Protein AF-0000000078027489 (afdb_homodimer)

Organism: NCBI:txid82991

Structure (mmCIF, N/CA/C/O backbone):
data_AF-0000000078027489-model_v1
#
loop_
_entity.id
_entity.type
_entity.pdbx_description
1 polymer 'Helix-turn-helix domain-containing protein'
#
loop_
_atom_site.group_PDB
_atom_site.id
_atom_site.type_symbol
_atom_site.label_atom_id
_atom_site.label_alt_id
_atom_site.label_comp_id
_atom_site.label_asym_id
_atom_site.label_entity_id
_atom_site.label_seq_id
_atom_site.pdbx_PDB_ins_code
_atom_site.Cartn_x
_atom_site.Cartn_y
_atom_site.Cartn_z
_atom_site.occupancy
_atom_site.B_iso_or_equiv
_atom_site.auth_seq_id
_atom_site.auth_comp_id
_atom_site.auth_asym_id
_atom_site.auth_atom_id
_atom_site.pdbx_PDB_model_num
ATOM 1 N N . MET A 1 1 ? -33.25 3.088 -5.633 1 29.94 1 MET A N 1
ATOM 2 C CA . MET A 1 1 ? -32.062 2.875 -4.816 1 29.94 1 MET A CA 1
ATOM 3 C C . MET A 1 1 ? -30.984 2.129 -5.605 1 29.94 1 MET A C 1
ATOM 5 O O . MET A 1 1 ? -30.844 0.912 -5.477 1 29.94 1 MET A O 1
ATOM 9 N N . SER A 1 2 ? -30.531 2.453 -6.797 1 42.06 2 SER A N 1
ATOM 10 C CA . SER A 1 2 ? -30.016 1.602 -7.859 1 42.06 2 SER A CA 1
ATOM 11 C C . SER A 1 2 ? -28.734 0.891 -7.422 1 42.06 2 SER A C 1
ATOM 13 O O . SER A 1 2 ? -27.859 1.505 -6.816 1 42.06 2 SER A O 1
ATOM 15 N N . THR A 1 3 ? -28.75 -0.407 -7.332 1 44.56 3 THR A N 1
ATOM 16 C CA . THR A 1 3 ? -27.734 -1.334 -6.844 1 44.56 3 THR A CA 1
ATOM 17 C C . THR A 1 3 ? -26.422 -1.141 -7.594 1 44.56 3 THR A C 1
ATOM 19 O O . THR A 1 3 ? -26.406 -0.649 -8.727 1 44.56 3 THR A O 1
ATOM 22 N N . TYR A 1 4 ? -25.172 -1.272 -6.969 1 41.41 4 TYR A N 1
ATOM 23 C CA . TYR A 1 4 ? -23.797 -1.103 -7.441 1 41.41 4 TYR A CA 1
ATOM 24 C C . TYR A 1 4 ? -23.609 -1.752 -8.805 1 41.41 4 TYR A C 1
ATOM 26 O O . TYR A 1 4 ? -22.984 -1.167 -9.695 1 41.41 4 TYR A O 1
ATOM 34 N N . LYS A 1 5 ? -24.172 -2.736 -8.898 1 47.84 5 LYS A N 1
ATOM 35 C CA . LYS A 1 5 ? -24.094 -3.57 -10.094 1 47.84 5 LYS A CA 1
ATOM 36 C C . LYS A 1 5 ? -24.734 -2.879 -11.289 1 47.84 5 LYS A C 1
ATOM 38 O O . LYS A 1 5 ? -24.188 -2.904 -12.391 1 47.84 5 LYS A O 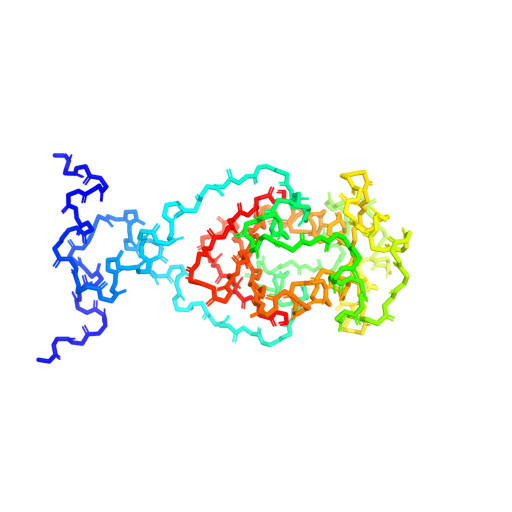1
ATOM 43 N N . GLU A 1 6 ? -25.844 -2.412 -11.156 1 50.47 6 GLU A N 1
ATOM 44 C CA . GLU A 1 6 ? -26.641 -1.854 -12.234 1 50.47 6 GLU A CA 1
ATOM 45 C C . GLU A 1 6 ? -26 -0.593 -12.805 1 50.47 6 GLU A C 1
ATOM 47 O O . GLU A 1 6 ? -26.047 -0.364 -14.016 1 50.47 6 GLU A O 1
ATOM 52 N N . LEU A 1 7 ? -25.266 0.293 -12.047 1 54.94 7 LEU A N 1
ATOM 53 C CA . LEU A 1 7 ? -24.594 1.503 -12.508 1 54.94 7 LEU A CA 1
ATOM 54 C C . LEU A 1 7 ? -23.328 1.16 -13.289 1 54.94 7 LEU A C 1
ATOM 56 O O . LEU A 1 7 ? -23.016 1.799 -14.297 1 54.94 7 LEU A O 1
ATOM 60 N N . LEU A 1 8 ? -22.672 0.057 -12.938 1 55.44 8 LEU A N 1
ATOM 61 C CA . LEU A 1 8 ? -21.484 -0.414 -13.641 1 55.44 8 LEU A CA 1
ATOM 62 C C . LEU A 1 8 ? -21.812 -0.8 -15.078 1 55.44 8 LEU A C 1
ATOM 64 O O . LEU A 1 8 ? -20.984 -0.634 -15.977 1 55.44 8 LEU A O 1
ATOM 68 N N . ALA A 1 9 ? -22.969 -1.317 -15.211 1 55.66 9 ALA A N 1
ATOM 69 C CA . ALA A 1 9 ? -23.391 -1.895 -16.484 1 55.66 9 ALA A CA 1
ATOM 70 C C . ALA A 1 9 ? -23.578 -0.811 -17.547 1 55.66 9 ALA A C 1
ATOM 72 O O . ALA A 1 9 ? -23.516 -1.083 -18.734 1 55.66 9 ALA A O 1
ATOM 73 N N . GLN A 1 10 ? -23.688 0.272 -17.312 1 55.44 10 GLN A N 1
ATOM 74 C CA . GLN A 1 10 ? -23.969 1.368 -18.219 1 55.44 10 GLN A CA 1
ATOM 75 C C . GLN A 1 10 ? -22.688 2.072 -18.656 1 55.44 10 GLN A C 1
ATOM 77 O O . GLN A 1 10 ? -22.703 2.885 -19.594 1 55.44 10 GLN A O 1
ATOM 82 N N . GLU A 1 11 ? -21.594 1.87 -17.891 1 51.22 11 GLU A N 1
ATOM 83 C CA . GLU A 1 11 ? -20.297 2.453 -18.188 1 51.22 11 GLU A CA 1
ATOM 84 C C . GLU A 1 11 ? -19.641 1.764 -19.391 1 51.22 11 GLU A C 1
ATOM 86 O O . GLU A 1 11 ? -20.047 0.662 -19.766 1 51.22 11 GLU A O 1
ATOM 91 N N . SER A 1 12 ? -18.5 2.441 -20.047 1 51.06 12 SER A N 1
ATOM 92 C CA . SER A 1 12 ? -17.875 1.83 -21.203 1 51.06 12 SER A CA 1
ATOM 93 C C . SER A 1 12 ? -17.297 0.457 -20.875 1 51.06 12 SER A C 1
ATOM 95 O O . SER A 1 12 ? -17.016 0.169 -19.703 1 51.06 12 SER A O 1
ATOM 97 N N . PRO A 1 13 ? -17.203 -0.436 -21.812 1 52.94 13 PRO A N 1
ATOM 98 C CA . PRO A 1 13 ? -16.594 -1.736 -21.5 1 52.94 13 PRO A CA 1
ATOM 99 C C . PRO A 1 13 ? -15.273 -1.613 -20.75 1 52.94 13 PRO A C 1
ATOM 101 O O . PRO A 1 13 ? -14.953 -2.451 -19.906 1 52.94 13 PRO A O 1
ATOM 104 N N . GLU A 1 14 ? -14.547 -0.597 -21.188 1 50.75 14 GLU A N 1
ATOM 105 C CA . GLU A 1 14 ? -13.258 -0.432 -20.531 1 50.75 14 GLU A CA 1
ATOM 106 C C . GLU A 1 14 ? -13.43 -0.004 -19.078 1 50.75 14 GLU A C 1
ATOM 108 O O . GLU A 1 14 ? -12.742 -0.511 -18.188 1 50.75 14 GLU A O 1
ATOM 113 N N . ILE A 1 15 ? -14.383 0.838 -18.641 1 49.72 15 ILE A N 1
ATOM 114 C CA . ILE A 1 15 ? -14.75 1.259 -17.297 1 49.72 15 ILE A CA 1
ATOM 115 C C . ILE A 1 15 ? -15.383 0.09 -16.531 1 49.72 15 ILE A C 1
ATOM 117 O O . ILE A 1 15 ? -15.07 -0.143 -15.367 1 49.72 15 ILE A O 1
ATOM 121 N N . GLN A 1 16 ? -16.25 -0.597 -17.266 1 49.94 16 GLN A N 1
ATOM 122 C CA . GLN A 1 16 ? -16.844 -1.793 -16.672 1 49.94 16 GLN A CA 1
ATOM 123 C C . GLN A 1 16 ? -15.773 -2.844 -16.375 1 49.94 16 GLN A C 1
ATOM 125 O O . GLN A 1 16 ? -15.852 -3.547 -15.367 1 49.94 16 GLN A O 1
ATOM 130 N N . TYR A 1 17 ? -14.891 -3.064 -17.375 1 45.72 17 TYR A N 1
ATOM 131 C CA . TYR A 1 17 ? -13.727 -3.893 -17.094 1 45.72 17 TYR A CA 1
ATOM 132 C C . TYR A 1 17 ? -12.984 -3.381 -15.867 1 45.72 17 TYR A C 1
ATOM 134 O O . TYR A 1 17 ? -12.625 -4.16 -14.977 1 45.72 17 TYR A O 1
ATOM 142 N N . GLN A 1 18 ? -12.75 -1.997 -15.625 1 47.34 18 GLN A N 1
ATOM 143 C CA . GLN A 1 18 ? -11.945 -1.469 -14.531 1 47.34 18 GLN A CA 1
ATOM 144 C C . GLN A 1 18 ? -12.711 -1.534 -13.211 1 47.34 18 GLN A C 1
ATOM 146 O O . GLN A 1 18 ? -12.125 -1.824 -12.164 1 47.34 18 GLN A O 1
ATOM 151 N N . VAL A 1 19 ? -13.945 -1.32 -13.055 1 47.78 19 VAL A N 1
ATOM 152 C CA . VAL A 1 19 ? -14.828 -1.432 -11.898 1 47.78 19 VAL A CA 1
ATOM 153 C C . VAL A 1 19 ? -14.875 -2.881 -11.422 1 47.78 19 VAL A C 1
ATOM 155 O O . VAL A 1 19 ? -14.852 -3.146 -10.219 1 47.78 19 VAL A O 1
ATOM 158 N N . ALA A 1 20 ? -15.211 -3.73 -12.422 1 49.12 20 ALA A N 1
ATOM 159 C CA . ALA A 1 20 ? -15.266 -5.168 -12.172 1 49.12 20 ALA A CA 1
ATOM 160 C C . ALA A 1 20 ? -13.93 -5.695 -11.672 1 49.12 20 ALA A C 1
ATOM 162 O O . ALA A 1 20 ? -13.883 -6.586 -10.82 1 49.12 20 ALA A O 1
ATOM 163 N N . GLN A 1 21 ? -12.828 -5.426 -12.336 1 46.41 21 GLN A N 1
ATOM 164 C CA . GLN A 1 21 ? -11.492 -5.633 -11.773 1 46.41 21 GLN A CA 1
ATOM 165 C C . GLN A 1 21 ? -11.352 -4.922 -10.43 1 46.41 21 GLN A C 1
ATOM 167 O O . GLN A 1 21 ? -10.586 -5.363 -9.57 1 46.41 21 GLN A O 1
ATOM 172 N N . LYS A 1 22 ? -12.188 -3.734 -9.969 1 46.41 22 LYS A N 1
ATOM 173 C CA . LYS A 1 22 ? -12.477 -3.111 -8.68 1 46.41 22 LYS A CA 1
ATOM 174 C C . LYS A 1 22 ? -13.336 -4.023 -7.805 1 46.41 22 LYS A C 1
ATOM 176 O O . LYS A 1 22 ? -13.422 -3.824 -6.59 1 46.41 22 LYS A O 1
ATOM 181 N N . ILE A 1 23 ? -14.445 -4.727 -8.133 1 50.78 23 ILE A N 1
ATOM 182 C CA . ILE A 1 23 ? -15.016 -5.43 -6.988 1 50.78 23 ILE A CA 1
ATOM 183 C C . ILE A 1 23 ? -13.914 -6.18 -6.238 1 50.78 23 ILE A C 1
ATOM 185 O O . ILE A 1 23 ? -13.453 -7.23 -6.691 1 50.78 23 ILE A O 1
ATOM 189 N N . GLN A 1 24 ? -12.797 -5.352 -6.117 1 48.47 24 GLN A N 1
ATOM 190 C CA . GLN A 1 24 ? -11.594 -5.578 -5.324 1 48.47 24 GLN A CA 1
ATOM 191 C C . GLN A 1 24 ? -11.93 -6.129 -3.945 1 48.47 24 GLN A C 1
ATOM 193 O O . GLN A 1 24 ? -12.773 -5.566 -3.234 1 48.47 24 GLN A O 1
ATOM 198 N N . GLU A 1 25 ? -11.914 -7.402 -3.961 1 53.47 25 GLU A N 1
ATOM 199 C CA . GLU A 1 25 ? -11.977 -8.047 -2.654 1 53.47 25 GLU A CA 1
ATOM 200 C C . GLU A 1 25 ? -11.016 -7.391 -1.667 1 53.47 25 GLU A C 1
ATOM 202 O O . GLU A 1 25 ? -9.82 -7.262 -1.945 1 53.47 25 GLU A O 1
ATOM 207 N N . ILE A 1 26 ? -11.562 -6.391 -1.006 1 57.31 26 ILE A N 1
ATOM 208 C CA . ILE A 1 26 ? -10.719 -5.887 0.072 1 57.31 26 ILE A CA 1
ATOM 209 C C . ILE A 1 26 ? -10.445 -7.004 1.076 1 57.31 26 ILE A C 1
ATOM 211 O O . ILE A 1 26 ? -11.375 -7.574 1.649 1 57.31 26 ILE A O 1
ATOM 215 N N . ARG A 1 27 ? -9.203 -7.508 0.871 1 63.66 27 ARG A N 1
ATOM 216 C CA . ARG A 1 27 ? -8.766 -8.508 1.836 1 63.66 27 ARG A CA 1
ATOM 217 C C . ARG A 1 27 ? -8.078 -7.852 3.033 1 63.66 27 ARG A C 1
ATOM 219 O O . ARG A 1 27 ? -7.562 -6.738 2.924 1 63.66 27 ARG A O 1
ATOM 226 N N . GLN A 1 28 ? -8.336 -8.398 4.129 1 63.66 28 GLN A N 1
ATOM 227 C CA . GLN A 1 28 ? -7.77 -7.855 5.359 1 63.66 28 GLN A CA 1
ATOM 228 C C . GLN A 1 28 ? -6.289 -8.195 5.48 1 63.66 28 GLN A C 1
ATOM 230 O O . GLN A 1 28 ? -5.539 -7.496 6.168 1 63.66 28 GLN A O 1
ATOM 235 N N . GLU A 1 29 ? -5.953 -9.328 4.746 1 69.44 29 GLU A N 1
ATOM 236 C CA . GLU A 1 29 ? -4.562 -9.75 4.879 1 69.44 29 GLU A CA 1
ATOM 237 C C . GLU A 1 29 ? -3.877 -9.836 3.518 1 69.44 29 GLU A C 1
ATOM 239 O O . GLU A 1 29 ? -4.449 -10.359 2.561 1 69.44 29 GLU A O 1
ATOM 244 N N . LEU A 1 30 ? -2.826 -9.07 3.508 1 72.88 30 LEU A N 1
ATOM 245 C CA . LEU A 1 30 ? -2.002 -9.172 2.309 1 72.88 30 LEU A CA 1
ATOM 246 C C . LEU A 1 30 ? -1.296 -10.523 2.246 1 72.88 30 LEU A C 1
ATOM 248 O O . LEU A 1 30 ? -0.293 -10.734 2.932 1 72.88 30 LEU A O 1
ATOM 252 N N . LEU A 1 31 ? -1.907 -11.477 1.573 1 81.25 31 LEU A N 1
ATOM 253 C CA . LEU A 1 31 ? -1.28 -12.773 1.327 1 81.25 31 LEU A CA 1
ATOM 254 C C . LEU A 1 31 ? -0.624 -12.805 -0.048 1 81.25 31 LEU A C 1
ATOM 256 O O . LEU A 1 31 ? -1.303 -12.992 -1.061 1 81.25 31 LEU A O 1
ATOM 260 N N . LEU A 1 32 ? 0.689 -12.633 -0.073 1 91.62 32 LEU A N 1
ATOM 261 C CA . LEU A 1 32 ? 1.467 -12.57 -1.306 1 91.62 32 LEU A CA 1
ATOM 262 C C . LEU A 1 32 ? 1.336 -13.875 -2.092 1 91.62 32 LEU A C 1
ATOM 264 O O . LEU A 1 32 ? 1.284 -13.859 -3.322 1 91.62 32 LEU A O 1
ATOM 268 N N . SER A 1 33 ? 1.179 -14.953 -1.267 1 92.44 33 SER A N 1
ATOM 269 C CA . SER A 1 33 ? 1.06 -16.25 -1.914 1 92.44 33 SER A CA 1
ATOM 270 C C . SER A 1 33 ? -0.171 -16.312 -2.812 1 92.44 33 SER A C 1
ATOM 272 O O . SER A 1 33 ? -0.139 -16.938 -3.875 1 92.44 33 SER A O 1
ATOM 274 N N . LYS A 1 34 ? -1.244 -15.648 -2.387 1 90.06 34 LYS A N 1
ATOM 275 C CA . LYS A 1 34 ? -2.475 -15.656 -3.172 1 90.06 34 LYS A CA 1
ATOM 276 C C . LYS A 1 34 ? -2.287 -14.938 -4.504 1 90.06 34 LYS A C 1
ATOM 278 O O . LYS A 1 34 ? -2.879 -15.32 -5.512 1 90.06 34 LYS A O 1
ATOM 283 N N . LEU A 1 35 ? -1.502 -13.922 -4.527 1 91.25 35 LEU A N 1
ATOM 284 C CA . LEU A 1 35 ? -1.192 -13.203 -5.758 1 91.25 35 LEU A CA 1
ATOM 285 C C . LEU A 1 35 ? -0.441 -14.102 -6.738 1 91.25 35 LEU A C 1
ATOM 287 O O . LEU A 1 35 ? -0.767 -14.141 -7.926 1 91.25 35 LEU A O 1
ATOM 291 N N . ARG A 1 36 ? 0.542 -14.711 -6.148 1 94.56 36 ARG A N 1
ATOM 292 C CA . ARG A 1 36 ? 1.33 -15.633 -6.961 1 94.56 36 ARG A CA 1
ATOM 293 C C . ARG A 1 36 ? 0.457 -16.734 -7.531 1 94.56 36 ARG A C 1
ATOM 295 O O . ARG A 1 36 ? 0.566 -17.078 -8.711 1 94.56 36 ARG A O 1
ATOM 302 N N . GLU A 1 37 ? -0.413 -17.328 -6.676 1 93.31 37 GLU A N 1
ATOM 303 C CA . GLU A 1 37 ? -1.285 -18.438 -7.066 1 93.31 37 GLU A CA 1
ATOM 304 C C . GLU A 1 37 ? -2.285 -18 -8.133 1 93.31 37 GLU A C 1
ATOM 306 O O . GLU A 1 37 ? -2.668 -18.797 -8.992 1 93.31 37 GLU A O 1
ATOM 311 N N . GLU A 1 38 ? -2.701 -16.734 -8.055 1 89.94 38 GLU A N 1
ATOM 312 C CA . GLU A 1 38 ? -3.609 -16.188 -9.062 1 89.94 38 GLU A CA 1
ATOM 313 C C . GLU A 1 38 ? -2.992 -16.25 -10.453 1 89.94 38 GLU A C 1
ATOM 315 O O . GLU A 1 38 ? -3.709 -16.344 -11.453 1 89.94 38 GLU A O 1
ATOM 320 N N . LEU A 1 39 ? -1.707 -16.203 -10.539 1 93.75 39 LEU A N 1
ATOM 321 C CA . LEU A 1 39 ? -1 -16.234 -11.82 1 93.75 39 LEU A CA 1
ATOM 322 C C . LEU A 1 39 ? -0.469 -17.641 -12.109 1 93.75 39 LEU A C 1
ATOM 324 O O . LEU A 1 39 ? 0.293 -17.828 -13.062 1 93.75 39 LEU A O 1
ATOM 328 N N . ASN A 1 40 ? -0.757 -18.609 -11.227 1 95.44 40 ASN A N 1
ATOM 329 C CA . ASN A 1 40 ? -0.361 -20 -11.352 1 95.44 40 ASN A CA 1
ATOM 330 C C . ASN A 1 40 ? 1.157 -20.156 -11.344 1 95.44 40 ASN A C 1
ATOM 332 O O . ASN A 1 40 ? 1.706 -20.938 -12.125 1 95.44 40 ASN A O 1
ATOM 336 N N . LEU A 1 41 ? 1.799 -19.391 -10.586 1 95.88 41 LEU A N 1
ATOM 337 C CA . LEU A 1 41 ? 3.248 -19.484 -10.438 1 95.88 41 LEU A CA 1
ATOM 338 C C . LEU A 1 41 ? 3.617 -20.25 -9.172 1 95.88 41 LEU A C 1
ATOM 340 O O . LEU A 1 41 ? 2.971 -20.078 -8.133 1 95.88 41 LEU A O 1
ATOM 344 N N . SER A 1 42 ? 4.617 -21.078 -9.305 1 97.12 42 SER A N 1
ATOM 345 C CA . SER A 1 42 ? 5.18 -21.703 -8.109 1 97.12 42 SER A CA 1
ATOM 346 C C . SER A 1 42 ? 6.137 -20.75 -7.395 1 97.12 42 SER A C 1
ATOM 348 O O . SER A 1 42 ? 6.551 -19.734 -7.961 1 97.12 42 SER A O 1
ATOM 350 N N . GLN A 1 43 ? 6.41 -21.078 -6.078 1 97.12 43 GLN A N 1
ATOM 351 C CA . GLN A 1 43 ? 7.391 -20.281 -5.355 1 97.12 43 GLN A CA 1
ATOM 352 C C . GLN A 1 43 ? 8.742 -20.297 -6.059 1 97.12 43 GLN A C 1
ATOM 354 O O . GLN A 1 43 ? 9.422 -19.266 -6.141 1 97.12 43 GLN A O 1
ATOM 359 N N . THR A 1 44 ? 9.094 -21.469 -6.641 1 97.75 44 THR A N 1
ATOM 360 C CA . THR A 1 44 ? 10.367 -21.641 -7.32 1 97.75 44 THR A CA 1
ATOM 361 C C . THR A 1 44 ? 10.438 -20.766 -8.57 1 97.75 44 THR A C 1
ATOM 363 O O . THR A 1 44 ? 11.438 -20.078 -8.805 1 97.75 44 THR A O 1
ATOM 366 N N . GLU A 1 45 ? 9.43 -20.766 -9.312 1 97.5 45 GLU A N 1
ATOM 367 C CA . GLU A 1 45 ? 9.383 -19.969 -10.547 1 97.5 45 GLU A CA 1
ATOM 368 C C . GLU A 1 45 ? 9.469 -18.484 -10.242 1 97.5 45 GLU A C 1
ATOM 370 O O . GLU A 1 45 ? 10.227 -17.75 -10.898 1 97.5 45 GLU A O 1
ATOM 375 N N . LEU A 1 46 ? 8.727 -18.031 -9.305 1 97.44 46 LEU A N 1
ATOM 376 C CA . LEU A 1 46 ? 8.758 -16.609 -8.961 1 97.44 46 LEU A CA 1
ATOM 377 C C . LEU A 1 46 ? 10.102 -16.219 -8.367 1 97.44 46 LEU A C 1
ATOM 379 O O . LEU A 1 46 ? 10.641 -15.156 -8.68 1 97.44 46 LEU A O 1
ATOM 383 N N . ALA A 1 47 ? 10.656 -17.078 -7.496 1 97.75 47 ALA A N 1
ATOM 384 C CA . ALA A 1 47 ? 11.961 -16.828 -6.902 1 97.75 47 ALA A CA 1
ATOM 385 C C . ALA A 1 47 ? 13.023 -16.609 -7.977 1 97.75 47 ALA A C 1
ATOM 387 O O . ALA A 1 47 ? 13.844 -15.703 -7.879 1 97.75 47 ALA A O 1
ATOM 388 N N . ARG A 1 48 ? 12.953 -17.406 -8.945 1 97.19 48 ARG A N 1
ATOM 389 C CA . ARG A 1 48 ? 13.883 -17.281 -10.062 1 97.19 48 ARG A CA 1
ATOM 390 C C . ARG A 1 48 ? 13.695 -15.953 -10.789 1 97.19 48 ARG A C 1
ATOM 392 O O . ARG A 1 48 ? 14.672 -15.281 -11.125 1 97.19 48 ARG A O 1
ATOM 399 N N . THR A 1 49 ? 12.477 -15.586 -10.969 1 95.5 49 THR A N 1
ATOM 400 C CA . THR A 1 49 ? 12.141 -14.359 -11.695 1 95.5 49 THR A CA 1
ATOM 401 C C . THR A 1 49 ? 12.688 -13.133 -10.961 1 95.5 49 THR A C 1
ATOM 403 O O . THR A 1 49 ? 13.195 -12.203 -11.594 1 95.5 49 THR A O 1
ATOM 406 N N . ILE A 1 50 ? 12.602 -13.164 -9.648 1 95 50 ILE A N 1
ATOM 407 C CA . ILE A 1 50 ? 12.969 -11.977 -8.891 1 95 50 ILE A CA 1
ATOM 408 C C . ILE A 1 50 ? 14.414 -12.094 -8.406 1 95 50 ILE A C 1
ATOM 410 O O . ILE A 1 50 ? 14.961 -11.148 -7.836 1 95 50 ILE A O 1
ATOM 414 N N . GLY A 1 51 ? 15.039 -13.18 -8.617 1 96.56 51 GLY A N 1
ATOM 415 C CA . GLY A 1 51 ? 16.453 -13.344 -8.359 1 96.56 51 GLY A CA 1
ATOM 416 C C . GLY A 1 51 ? 16.766 -13.664 -6.906 1 96.56 51 GLY A C 1
ATOM 417 O O . GLY A 1 51 ? 17.734 -13.156 -6.344 1 96.56 51 GLY A O 1
ATOM 418 N N . VAL A 1 52 ? 15.922 -14.414 -6.281 1 96.81 52 VAL A N 1
ATOM 419 C CA . VAL A 1 52 ? 16.156 -14.852 -4.906 1 96.81 52 VAL A CA 1
ATOM 420 C C . VAL A 1 52 ? 15.992 -16.375 -4.812 1 96.81 52 VAL A C 1
ATOM 422 O O . VAL A 1 52 ? 15.602 -17.016 -5.781 1 96.81 52 VAL A O 1
ATOM 425 N N . SER A 1 53 ? 16.375 -16.953 -3.621 1 97.62 53 SER A N 1
ATOM 426 C CA . SER A 1 53 ? 16.156 -18.375 -3.402 1 97.62 53 SER A CA 1
ATOM 427 C C . SER A 1 53 ? 14.711 -18.672 -3.045 1 97.62 53 SER A C 1
ATOM 429 O O . SER A 1 53 ? 13.977 -17.797 -2.596 1 97.62 53 SER A O 1
ATOM 431 N N . GLN A 1 54 ? 14.312 -19.922 -3.316 1 97.56 54 GLN A N 1
ATOM 432 C CA . GLN A 1 54 ? 12.961 -20.359 -2.973 1 97.56 54 GLN A CA 1
ATOM 433 C C . GLN A 1 54 ? 12.68 -20.156 -1.486 1 97.56 54 GLN A C 1
ATOM 435 O O . GLN A 1 54 ? 11.617 -19.656 -1.109 1 97.56 54 GLN A O 1
ATOM 440 N N . PRO A 1 55 ? 13.641 -20.438 -0.586 1 97.69 55 PRO A N 1
ATOM 441 C CA . PRO A 1 55 ? 13.375 -20.203 0.834 1 97.69 55 PRO A CA 1
ATOM 442 C C . PRO A 1 55 ? 13.18 -18.719 1.159 1 97.69 55 PRO A C 1
ATOM 444 O O . PRO A 1 55 ? 12.344 -18.375 2 1 97.69 55 PRO A O 1
ATOM 447 N N . THR A 1 56 ? 13.922 -17.875 0.466 1 96.38 56 THR A N 1
ATOM 448 C CA . THR A 1 56 ? 13.773 -16.438 0.646 1 96.38 56 THR A CA 1
ATOM 449 C C . THR A 1 56 ? 12.383 -15.984 0.209 1 96.38 56 THR A C 1
ATOM 451 O O . THR A 1 56 ? 11.742 -15.195 0.903 1 96.38 56 THR A O 1
ATOM 454 N N . LEU A 1 57 ? 11.961 -16.484 -0.915 1 97.19 57 LEU A N 1
ATOM 455 C CA . LEU A 1 57 ? 10.625 -16.156 -1.406 1 97.19 57 LEU A CA 1
ATOM 456 C C . LEU A 1 57 ? 9.555 -16.641 -0.44 1 97.19 57 LEU A C 1
ATOM 458 O O . LEU A 1 57 ? 8.586 -15.938 -0.166 1 97.19 57 LEU A O 1
ATOM 462 N N . ALA A 1 58 ? 9.727 -17.875 0.024 1 96.19 58 ALA A N 1
ATOM 463 C CA . ALA A 1 58 ? 8.789 -18.453 0.976 1 96.19 58 ALA A CA 1
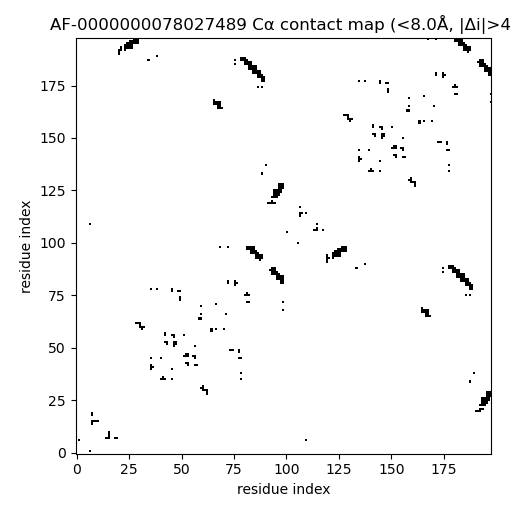ATOM 464 C C . ALA A 1 58 ? 8.656 -17.578 2.223 1 96.19 58 ALA A C 1
ATOM 466 O O . ALA A 1 58 ? 7.559 -17.391 2.74 1 96.19 58 ALA A O 1
ATOM 467 N N . LYS A 1 59 ? 9.758 -17.031 2.678 1 95.19 59 LYS A N 1
ATOM 468 C CA . LYS A 1 59 ? 9.758 -16.141 3.834 1 95.19 59 LYS A CA 1
ATOM 469 C C . LYS A 1 59 ? 8.992 -14.852 3.541 1 95.19 59 LYS A C 1
ATOM 471 O O . LYS A 1 59 ? 8.266 -14.352 4.398 1 95.19 59 LYS A O 1
ATOM 476 N N . MET A 1 60 ? 9.133 -14.375 2.346 1 94.06 60 MET A N 1
ATOM 477 C CA . MET A 1 60 ? 8.422 -13.172 1.919 1 94.06 60 MET A CA 1
ATOM 478 C C . MET A 1 60 ? 6.914 -13.391 1.961 1 94.06 60 MET A C 1
ATOM 480 O O . MET A 1 60 ? 6.156 -12.477 2.293 1 94.06 60 MET A O 1
ATOM 484 N N . GLU A 1 61 ? 6.492 -14.57 1.71 1 94.12 61 GLU A N 1
ATOM 485 C CA . GLU A 1 61 ? 5.07 -14.875 1.59 1 94.12 61 GLU A CA 1
ATOM 486 C C . GLU A 1 61 ? 4.469 -15.25 2.943 1 94.12 61 GLU A C 1
ATOM 488 O O . GLU A 1 61 ? 3.258 -15.438 3.059 1 94.12 61 GLU A O 1
ATOM 493 N N . ASN A 1 62 ? 5.387 -15.383 3.895 1 92 62 ASN A N 1
ATOM 494 C CA . ASN A 1 62 ? 4.895 -15.68 5.238 1 92 62 ASN A CA 1
ATOM 495 C C . ASN A 1 62 ? 3.928 -14.602 5.727 1 92 62 ASN A C 1
ATOM 497 O O . ASN A 1 62 ? 4.258 -13.414 5.723 1 92 62 ASN A O 1
ATOM 501 N N . PRO A 1 63 ? 2.729 -15 6.152 1 84.94 63 PRO A N 1
ATOM 502 C CA . PRO A 1 63 ? 1.732 -14.031 6.617 1 84.94 63 PRO A CA 1
ATOM 503 C C . PRO A 1 63 ? 2.207 -13.242 7.832 1 84.94 63 PRO A C 1
ATOM 505 O O . PRO A 1 63 ? 1.709 -12.141 8.086 1 84.94 63 PRO A O 1
ATOM 508 N N . GLU A 1 64 ? 3.084 -13.812 8.531 1 86.06 64 GLU A N 1
ATOM 509 C CA . GLU A 1 64 ? 3.596 -13.141 9.727 1 86.06 64 GLU A CA 1
ATOM 510 C C . GLU A 1 64 ? 4.691 -12.141 9.367 1 86.06 64 GLU A C 1
ATOM 512 O O . GLU A 1 64 ? 5.141 -11.375 10.227 1 86.06 64 GLU A O 1
ATOM 517 N N . ASN A 1 65 ? 5.023 -12.172 8.047 1 87.88 65 ASN A N 1
ATOM 518 C CA . ASN A 1 65 ? 6.078 -11.258 7.609 1 87.88 65 ASN A CA 1
ATOM 519 C C . ASN A 1 65 ? 5.562 -9.828 7.484 1 87.88 65 ASN A C 1
ATOM 521 O O . ASN A 1 65 ? 4.406 -9.609 7.113 1 87.88 65 ASN A O 1
ATOM 525 N N . ASP A 1 66 ? 6.27 -8.883 7.941 1 91.5 66 ASP A N 1
ATOM 526 C CA . ASP A 1 66 ? 6.039 -7.449 7.773 1 91.5 66 ASP A CA 1
ATOM 527 C C . ASP A 1 66 ? 7.008 -6.855 6.754 1 91.5 66 ASP A C 1
ATOM 529 O O . ASP A 1 66 ? 8.023 -6.258 7.125 1 91.5 66 ASP A O 1
ATOM 533 N N . PRO A 1 67 ? 6.559 -7.078 5.5 1 93.31 67 PRO A N 1
ATOM 534 C CA . PRO A 1 67 ? 7.523 -6.676 4.473 1 93.31 67 PRO A CA 1
ATOM 535 C C . PRO A 1 67 ? 7.66 -5.16 4.348 1 93.31 67 PRO A C 1
ATOM 537 O O . PRO A 1 67 ? 6.734 -4.422 4.695 1 93.31 67 PRO A O 1
ATOM 540 N N . ARG A 1 68 ? 8.867 -4.773 3.836 1 94.25 68 ARG A N 1
ATOM 541 C CA . ARG A 1 68 ? 9.086 -3.383 3.447 1 94.25 68 ARG A CA 1
ATOM 542 C C . ARG A 1 68 ? 8.367 -3.062 2.141 1 94.25 68 ARG A C 1
ATOM 544 O O . ARG A 1 68 ? 8 -3.969 1.387 1 94.25 68 ARG A O 1
ATOM 551 N N . LEU A 1 69 ? 8.148 -1.82 1.971 1 93.31 69 LEU A N 1
ATOM 552 C CA . LEU A 1 69 ? 7.535 -1.389 0.719 1 93.31 69 LEU A CA 1
ATOM 553 C C . LEU A 1 69 ? 8.383 -1.817 -0.476 1 93.31 69 LEU A C 1
ATOM 555 O O . LEU A 1 69 ? 7.844 -2.205 -1.516 1 93.31 69 LEU A O 1
ATOM 559 N N . SER A 1 70 ? 9.688 -1.81 -0.295 1 93.25 70 SER A N 1
ATOM 560 C CA . SER A 1 70 ? 10.594 -2.229 -1.36 1 93.25 70 SER A CA 1
ATOM 561 C C . SER A 1 70 ? 10.438 -3.713 -1.668 1 93.25 70 SER A C 1
ATOM 563 O O . SER A 1 70 ? 10.5 -4.121 -2.828 1 93.25 70 SER A O 1
ATOM 565 N N . THR A 1 71 ? 10.242 -4.484 -0.618 1 93.88 71 THR A N 1
ATOM 566 C CA . THR A 1 71 ? 10.062 -5.922 -0.785 1 93.88 71 THR A CA 1
ATOM 567 C C . THR A 1 71 ? 8.758 -6.223 -1.508 1 93.88 71 THR A C 1
ATOM 569 O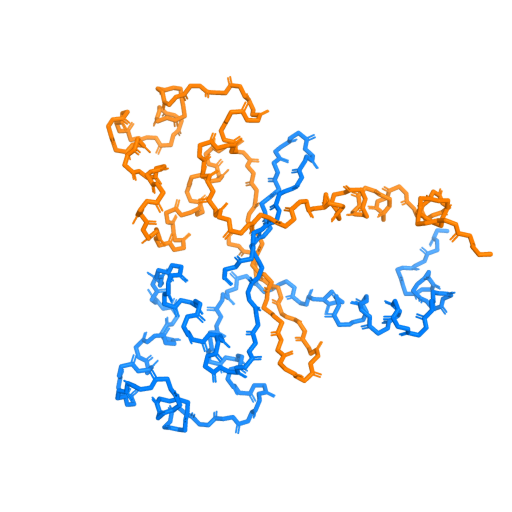 O . THR A 1 71 ? 8.719 -7.039 -2.43 1 93.88 71 THR A O 1
ATOM 572 N N . LEU A 1 72 ? 7.734 -5.516 -1.092 1 94 72 LEU A N 1
ATOM 573 C CA . LEU A 1 72 ? 6.441 -5.668 -1.747 1 94 72 LEU A CA 1
ATOM 574 C C . LEU A 1 72 ? 6.531 -5.289 -3.223 1 94 72 LEU A C 1
ATOM 576 O O . LEU A 1 72 ? 6.016 -6.004 -4.082 1 94 72 LEU A O 1
ATOM 580 N N . LYS A 1 73 ? 7.16 -4.23 -3.469 1 93.44 73 LYS A N 1
ATOM 581 C CA . LYS A 1 73 ? 7.355 -3.779 -4.844 1 93.44 73 LYS A CA 1
ATOM 582 C C . LYS A 1 73 ? 8.086 -4.836 -5.668 1 93.44 73 LYS A C 1
ATOM 584 O O . LYS A 1 73 ? 7.656 -5.172 -6.773 1 93.44 73 LYS A O 1
ATOM 589 N N . ARG A 1 74 ? 9.117 -5.309 -5.102 1 94.62 74 ARG A N 1
ATOM 590 C CA . ARG A 1 74 ? 9.914 -6.316 -5.785 1 94.62 74 ARG A CA 1
ATOM 591 C C . ARG A 1 74 ? 9.094 -7.566 -6.078 1 94.62 74 ARG A C 1
ATOM 593 O O . ARG A 1 74 ? 9.133 -8.094 -7.191 1 94.62 74 ARG A O 1
ATOM 600 N N . TYR A 1 75 ? 8.391 -7.953 -5.078 1 95.94 75 TYR A N 1
ATOM 601 C CA . TYR A 1 75 ? 7.562 -9.148 -5.219 1 95.94 75 TYR A CA 1
ATOM 602 C C . TYR A 1 75 ? 6.531 -8.969 -6.32 1 95.94 75 TYR A C 1
ATOM 604 O O . TYR A 1 75 ? 6.426 -9.797 -7.227 1 95.94 75 TYR A O 1
ATOM 612 N N . VAL A 1 76 ? 5.797 -7.926 -6.281 1 95.69 76 VAL A N 1
ATOM 613 C CA . VAL A 1 76 ? 4.699 -7.699 -7.215 1 95.69 76 VAL A CA 1
ATOM 614 C C . VAL A 1 76 ? 5.254 -7.457 -8.617 1 95.69 76 VAL A C 1
ATOM 616 O O . VAL A 1 76 ? 4.684 -7.918 -9.609 1 95.69 76 VAL A O 1
ATOM 619 N N . THR A 1 77 ? 6.379 -6.711 -8.664 1 95.06 77 THR A N 1
ATOM 620 C CA . THR A 1 77 ? 7.02 -6.512 -9.961 1 95.06 77 THR A CA 1
ATOM 621 C C . THR A 1 77 ? 7.453 -7.844 -10.562 1 95.06 77 THR A C 1
ATOM 623 O O . THR A 1 77 ? 7.328 -8.055 -11.773 1 95.06 77 THR A O 1
ATOM 626 N N . GLY A 1 78 ? 7.941 -8.664 -9.688 1 95.56 78 GLY A N 1
ATOM 627 C CA . GLY A 1 78 ? 8.305 -10 -10.125 1 95.56 78 GLY A CA 1
ATOM 628 C C . GLY A 1 78 ? 7.141 -10.773 -10.719 1 95.56 78 GLY A C 1
ATOM 629 O O . GLY A 1 78 ? 7.332 -11.633 -11.586 1 95.56 78 GLY A O 1
ATOM 630 N N . LEU A 1 79 ? 5.941 -10.461 -10.305 1 96.31 79 LEU A N 1
ATOM 631 C CA . LEU A 1 79 ? 4.719 -11.07 -10.828 1 96.31 79 LEU A CA 1
ATOM 632 C C . LEU A 1 79 ? 4.273 -10.375 -12.109 1 96.31 79 LEU A C 1
ATOM 634 O O . LEU A 1 79 ? 3.336 -10.828 -12.773 1 96.31 79 LEU A O 1
ATOM 638 N N . GLY A 1 80 ? 4.957 -9.258 -12.406 1 95.62 80 GLY A N 1
ATOM 639 C CA . GLY A 1 80 ? 4.562 -8.469 -13.562 1 95.62 80 GLY A CA 1
ATOM 640 C C . GLY A 1 80 ? 3.48 -7.453 -13.258 1 95.62 80 GLY A C 1
ATOM 641 O O . GLY A 1 80 ? 2.873 -6.887 -14.164 1 95.62 80 GLY A O 1
ATOM 642 N N . GLY A 1 81 ? 3.223 -7.277 -12 1 94.19 81 GLY A N 1
ATOM 643 C CA . GLY A 1 81 ? 2.152 -6.379 -11.594 1 94.19 81 GLY A CA 1
ATOM 644 C C . GLY A 1 81 ? 2.654 -5.031 -11.117 1 94.19 81 GLY A C 1
ATOM 645 O O . GLY A 1 81 ? 3.826 -4.695 -11.305 1 94.19 81 GLY A O 1
ATOM 646 N N . LYS A 1 82 ? 1.677 -4.246 -10.617 1 91.44 82 LYS A N 1
ATOM 647 C CA . LYS A 1 82 ? 1.944 -2.926 -10.055 1 91.44 82 LYS A CA 1
ATOM 648 C C . LYS A 1 82 ? 1.256 -2.752 -8.711 1 91.44 82 LYS A C 1
ATOM 650 O O . LYS A 1 82 ? 0.217 -3.365 -8.453 1 91.44 82 LYS A O 1
ATOM 655 N N . VAL A 1 83 ? 1.92 -1.998 -7.918 1 91.69 83 VAL A N 1
ATOM 656 C CA . VAL A 1 83 ? 1.363 -1.74 -6.598 1 91.69 83 VAL A CA 1
ATOM 657 C C . VAL A 1 83 ? 0.979 -0.267 -6.477 1 91.69 83 VAL A C 1
ATOM 659 O O . VAL A 1 83 ? 1.779 0.617 -6.785 1 91.69 83 VAL A O 1
ATOM 662 N N . ILE A 1 84 ? -0.205 -0.039 -6.047 1 89.12 84 ILE A N 1
ATOM 663 C CA . ILE A 1 84 ? -0.684 1.306 -5.746 1 89.12 84 ILE A CA 1
ATOM 664 C C . ILE A 1 84 ? -1.096 1.392 -4.281 1 89.12 84 ILE A C 1
ATOM 666 O O . ILE A 1 84 ? -1.846 0.544 -3.789 1 89.12 84 ILE A O 1
ATOM 670 N N . ILE A 1 85 ? -0.511 2.314 -3.662 1 90.75 85 ILE A N 1
ATOM 671 C CA . ILE A 1 85 ? -0.883 2.564 -2.273 1 90.75 85 ILE A CA 1
ATOM 672 C C . ILE A 1 85 ? -1.826 3.764 -2.201 1 90.75 85 ILE A C 1
ATOM 674 O O . ILE A 1 85 ? -1.461 4.875 -2.596 1 90.75 85 ILE A O 1
ATOM 678 N N . ASP A 1 86 ? -2.977 3.518 -1.724 1 88 86 ASP A N 1
ATOM 679 C CA . ASP A 1 86 ? -3.963 4.578 -1.552 1 88 86 ASP A CA 1
ATOM 680 C C . ASP A 1 86 ? -4.129 4.941 -0.077 1 88 86 ASP A C 1
ATOM 682 O O . ASP A 1 86 ? -4.461 4.082 0.744 1 88 86 ASP A O 1
ATOM 686 N N . VAL A 1 87 ? -3.82 6.133 0.206 1 91.06 87 VAL A N 1
ATOM 687 C CA . VAL A 1 87 ? -4.004 6.633 1.564 1 91.06 87 VAL A CA 1
ATOM 688 C C . VAL A 1 87 ? -5.238 7.527 1.625 1 91.06 87 VAL A C 1
ATOM 690 O O . VAL A 1 87 ? -5.328 8.523 0.903 1 91.06 87 VAL A O 1
ATOM 693 N N . ILE A 1 88 ? -6.141 7.121 2.475 1 88.44 88 ILE A N 1
ATOM 694 C CA . ILE A 1 88 ? -7.355 7.898 2.676 1 88.44 88 ILE A CA 1
ATOM 695 C C . ILE A 1 88 ? -7.258 8.688 3.979 1 88.44 88 ILE A C 1
ATOM 697 O O . ILE A 1 88 ? -7.117 8.102 5.055 1 88.44 88 ILE A O 1
ATOM 701 N N . LEU A 1 89 ? -7.324 9.938 3.797 1 90.81 89 LEU A N 1
AT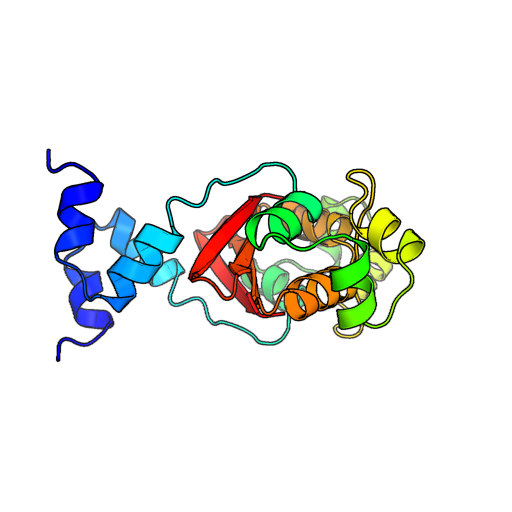OM 702 C CA . LEU A 1 89 ? -7.195 10.805 4.961 1 90.81 89 LEU A CA 1
ATOM 703 C C . LEU A 1 89 ? -8.555 11.062 5.602 1 90.81 89 LEU A C 1
ATOM 705 O O . LEU A 1 89 ? -9.594 10.836 4.973 1 90.81 89 LEU A O 1
ATOM 709 N N . PRO A 1 90 ? -8.578 11.445 6.879 1 90.62 90 PRO A N 1
ATOM 710 C CA . PRO A 1 90 ? -9.859 11.648 7.57 1 90.62 90 PRO A CA 1
ATOM 711 C C . PRO A 1 90 ? -10.672 12.797 6.977 1 90.62 90 PRO A C 1
ATOM 713 O O . PRO A 1 90 ? -11.898 12.836 7.137 1 90.62 90 PRO A O 1
ATOM 716 N N . ASN A 1 91 ? -10.047 13.68 6.293 1 87.31 91 ASN A N 1
ATOM 717 C CA . ASN A 1 91 ? -10.766 14.805 5.691 1 87.31 91 ASN A CA 1
ATOM 718 C C . ASN A 1 91 ? -11.383 14.414 4.352 1 87.31 91 ASN A C 1
ATOM 720 O O . ASN A 1 91 ? -11.984 15.258 3.678 1 87.31 91 ASN A O 1
ATOM 724 N N . GLY A 1 92 ? -11.156 13.188 3.949 1 82.19 92 GLY A N 1
ATOM 725 C CA . GLY A 1 92 ? -11.773 12.703 2.729 1 82.19 92 GLY A CA 1
ATOM 726 C C . GLY A 1 92 ? -10.828 12.68 1.544 1 82.19 92 GLY A C 1
ATOM 727 O O . GLY A 1 92 ? -11.133 12.086 0.506 1 82.19 92 GLY A O 1
ATOM 728 N N . LYS A 1 93 ? -9.773 13.312 1.689 1 82.81 93 LYS A N 1
ATOM 729 C CA . LYS A 1 93 ? -8.789 13.32 0.612 1 82.81 93 LYS A CA 1
ATOM 730 C C . LYS A 1 93 ? -8.078 11.969 0.505 1 82.81 93 LYS A C 1
ATOM 732 O O . LYS A 1 93 ? -7.844 11.305 1.517 1 82.81 93 LYS A O 1
ATOM 737 N N . SER A 1 94 ? -7.816 11.586 -0.714 1 85.06 94 SER A N 1
ATOM 738 C CA . SER A 1 94 ? -7.047 10.375 -0.969 1 85.06 94 SER A CA 1
ATOM 739 C C . SER A 1 94 ? -5.797 10.672 -1.79 1 85.06 94 SER A C 1
ATOM 741 O O . SER A 1 94 ? -5.824 11.516 -2.688 1 85.06 94 SER A O 1
ATOM 743 N N . VAL A 1 95 ? -4.781 10.055 -1.397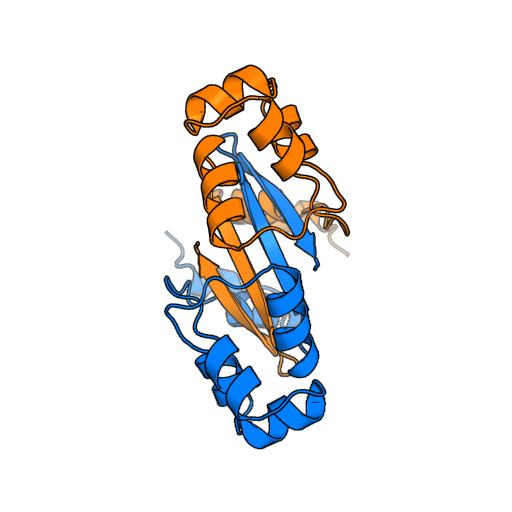 1 86.06 95 VAL A N 1
ATOM 744 C CA . VAL A 1 95 ? -3.512 10.195 -2.105 1 86.06 95 VAL A CA 1
ATOM 745 C C . VAL A 1 95 ? -3.014 8.82 -2.549 1 86.06 95 VAL A C 1
ATOM 747 O O . VAL A 1 95 ? -2.93 7.895 -1.739 1 86.06 95 VAL A O 1
ATOM 750 N N . ALA A 1 96 ? -2.725 8.742 -3.846 1 86.75 96 ALA A N 1
ATOM 751 C CA . ALA A 1 96 ? -2.25 7.477 -4.387 1 86.75 96 ALA A CA 1
ATOM 752 C C . ALA A 1 96 ? -0.763 7.543 -4.719 1 86.75 96 ALA A C 1
ATOM 754 O O . ALA A 1 96 ? -0.278 8.555 -5.227 1 86.75 96 ALA A O 1
ATOM 755 N N . PHE A 1 97 ? -0.146 6.426 -4.332 1 87.19 97 PHE A N 1
ATOM 756 C CA . PHE A 1 97 ? 1.275 6.289 -4.625 1 87.19 97 PHE A CA 1
ATOM 757 C C . PHE A 1 97 ? 1.547 4.996 -5.387 1 87.19 97 PHE A C 1
ATOM 759 O O . PHE A 1 97 ? 1.071 3.928 -4.996 1 87.19 97 PHE A O 1
ATOM 766 N N . GLN A 1 98 ? 2.25 5.211 -6.469 1 86.44 98 GLN A N 1
ATOM 767 C CA . GLN A 1 98 ? 2.689 4.008 -7.164 1 86.44 98 GLN A CA 1
ATOM 768 C C . GLN A 1 98 ? 4.125 3.646 -6.793 1 86.44 98 GLN A C 1
ATOM 770 O O . GLN A 1 98 ? 5.031 4.469 -6.93 1 86.44 98 GLN A O 1
ATOM 775 N N . LEU A 1 99 ? 4.156 2.426 -6.258 1 83.19 99 LEU A N 1
ATOM 776 C CA . LEU A 1 99 ? 5.5 1.974 -5.906 1 83.19 99 LEU A CA 1
ATOM 777 C C . LEU A 1 99 ? 6.289 1.588 -7.156 1 83.19 99 LEU A C 1
ATOM 779 O O . LEU A 1 99 ? 5.711 1.12 -8.141 1 83.19 99 LEU A O 1
ATOM 783 N N . MET B 1 1 ? -18.453 13.938 -26.984 1 29.88 1 MET B N 1
ATOM 784 C CA . MET B 1 1 ? -17.141 13.68 -26.391 1 29.88 1 MET B CA 1
ATOM 785 C C . MET B 1 1 ? -17.141 14 -24.906 1 29.88 1 MET B C 1
ATOM 787 O O . MET B 1 1 ? -16.625 15.039 -24.5 1 29.88 1 MET B O 1
ATOM 791 N N . SER B 1 2 ? -18.141 13.562 -24.094 1 42.38 2 SER B N 1
ATOM 792 C CA . SER B 1 2 ? -18.453 14.164 -22.812 1 42.38 2 SER B CA 1
ATOM 793 C C . SER B 1 2 ? -17.266 14.125 -21.859 1 42.38 2 SER B C 1
ATOM 795 O O . SER B 1 2 ? -16.531 13.133 -21.812 1 42.38 2 SER B O 1
ATOM 797 N N . THR B 1 3 ? -16.766 15.258 -21.438 1 43.12 3 THR B N 1
ATOM 798 C CA . THR B 1 3 ? -15.609 15.492 -20.594 1 43.12 3 THR B CA 1
ATOM 799 C C . THR B 1 3 ? -15.719 14.703 -19.297 1 43.12 3 THR B C 1
ATOM 801 O O . THR B 1 3 ? -16.812 14.352 -18.859 1 43.12 3 THR B O 1
ATOM 804 N N . TYR B 1 4 ? -14.492 14.055 -18.578 1 41.81 4 TYR B N 1
ATOM 805 C CA . TYR B 1 4 ? -14.359 13.234 -17.391 1 41.81 4 TYR B CA 1
ATOM 806 C C . TYR B 1 4 ? -15.211 13.773 -16.25 1 41.81 4 TYR B C 1
ATOM 808 O O . TYR B 1 4 ? -15.883 13.008 -15.547 1 41.81 4 TYR B O 1
ATOM 816 N N . LYS B 1 5 ? -15.188 14.867 -16.156 1 46.91 5 LYS B N 1
ATOM 817 C CA . LYS B 1 5 ? -15.875 15.594 -15.094 1 46.91 5 LYS B CA 1
ATOM 818 C C . LYS B 1 5 ? -17.391 15.43 -15.195 1 46.91 5 LYS B C 1
ATOM 820 O O . LYS B 1 5 ? -18.062 15.211 -14.188 1 46.91 5 LYS B O 1
ATOM 825 N N . GLU B 1 6 ? -17.984 15.664 -16.266 1 49.56 6 GLU B N 1
ATOM 826 C CA . GLU B 1 6 ? -19.438 15.68 -16.469 1 49.56 6 GLU B CA 1
ATOM 827 C C . GLU B 1 6 ? -20.031 14.305 -16.25 1 49.56 6 GLU B C 1
ATOM 829 O O . GLU B 1 6 ? -21.141 14.188 -15.711 1 49.56 6 GLU B O 1
ATOM 834 N N . LEU B 1 7 ? -19.438 13.086 -16.531 1 53.19 7 LEU B N 1
ATOM 835 C CA . LEU B 1 7 ? -19.891 11.719 -16.297 1 53.19 7 LEU B CA 1
ATOM 836 C C . LEU B 1 7 ? -19.828 11.367 -14.82 1 53.19 7 LEU B C 1
ATOM 838 O O . LEU B 1 7 ? -20.719 10.68 -14.305 1 53.19 7 LEU B O 1
ATOM 842 N N . LEU B 1 8 ? -18.828 11.844 -14.062 1 53.56 8 LEU B N 1
ATOM 843 C CA . LEU B 1 8 ? -18.75 11.664 -12.617 1 53.56 8 LEU B CA 1
ATOM 844 C C . LEU B 1 8 ? -19.953 12.289 -11.914 1 53.56 8 LEU B C 1
ATOM 846 O O . LEU B 1 8 ? -20.406 11.781 -10.891 1 53.56 8 LEU B O 1
ATOM 850 N N . ALA B 1 9 ? -20.359 13.359 -12.391 1 53.12 9 ALA B N 1
ATOM 851 C CA . ALA B 1 9 ? -21.391 14.172 -11.734 1 53.12 9 ALA B CA 1
ATOM 852 C C . ALA B 1 9 ? -22.734 13.461 -11.758 1 53.12 9 ALA B C 1
ATOM 854 O O . ALA B 1 9 ? -23.609 13.75 -10.922 1 53.12 9 ALA B O 1
ATOM 855 N N . GLN B 1 10 ? -23.094 12.609 -12.398 1 53.56 10 GLN B N 1
ATOM 856 C CA . GLN B 1 10 ? -24.359 11.906 -12.523 1 53.56 10 GLN B CA 1
ATOM 857 C C . GLN B 1 10 ? -24.375 10.641 -11.664 1 53.56 10 GLN B C 1
ATOM 859 O O . GLN B 1 10 ? -25.422 10.008 -11.5 1 53.56 10 GLN B O 1
ATOM 864 N N . GLU B 1 11 ? -23.219 10.047 -11.25 1 49.88 11 GLU B N 1
ATOM 865 C CA . GLU B 1 11 ? -23.062 8.875 -10.383 1 49.88 11 GLU B CA 1
ATOM 866 C C . GLU B 1 11 ? -23.469 9.211 -8.945 1 49.88 11 GLU B C 1
ATOM 868 O O . GLU B 1 11 ? -23.531 10.383 -8.57 1 49.88 11 GLU B O 1
ATOM 873 N N . SER B 1 12 ? -23.75 8.039 -7.965 1 49.41 12 SER B N 1
ATOM 874 C CA . SER B 1 12 ? -24.203 8.336 -6.609 1 49.41 12 SER B CA 1
ATOM 875 C C . SER B 1 12 ? -23.172 9.188 -5.863 1 49.41 12 SER B C 1
ATOM 877 O O . SER B 1 12 ? -22 9.188 -6.211 1 49.41 12 SER B O 1
ATOM 879 N N . PRO B 1 13 ? -23.594 9.867 -4.914 1 49.62 13 PRO B N 1
ATOM 880 C CA . PRO B 1 13 ? -22.625 10.656 -4.145 1 49.62 13 PRO B CA 1
ATOM 881 C C . PRO B 1 13 ? -21.422 9.836 -3.691 1 49.62 13 PRO B C 1
ATOM 883 O O . PRO B 1 13 ? -20.312 10.367 -3.596 1 49.62 13 PRO B O 1
ATOM 886 N N . GLU B 1 14 ? -21.766 8.555 -3.41 1 49.34 14 GLU B N 1
ATOM 887 C CA . GLU B 1 14 ? -20.625 7.801 -2.916 1 49.34 14 GLU B CA 1
ATOM 888 C C . GLU B 1 14 ? -19.641 7.492 -4.043 1 49.34 14 GLU B C 1
ATOM 890 O O . GLU B 1 14 ? -18.422 7.586 -3.852 1 49.34 14 GLU B O 1
ATOM 895 N N . ILE B 1 15 ? -20.016 7.25 -5.25 1 48.44 15 ILE B N 1
ATOM 896 C CA . ILE B 1 15 ? -19.219 7.035 -6.449 1 48.44 15 ILE B CA 1
ATOM 897 C C . ILE B 1 15 ? -18.484 8.328 -6.82 1 48.44 15 ILE B C 1
ATOM 899 O O . ILE B 1 15 ? -17.312 8.297 -7.18 1 48.44 15 ILE B O 1
ATOM 903 N N . GLN B 1 16 ? -19.281 9.352 -6.73 1 49.72 16 GLN B N 1
ATOM 904 C CA . GLN B 1 16 ? -18.672 10.656 -6.98 1 49.72 16 GLN B CA 1
ATOM 905 C C . GLN B 1 16 ? -17.562 10.945 -5.965 1 49.72 16 GLN B C 1
ATOM 907 O O . GLN B 1 16 ? -16.547 11.555 -6.305 1 49.72 16 GLN B O 1
ATOM 912 N N . TYR B 1 17 ? -17.891 10.68 -4.703 1 45.06 17 TYR B N 1
ATOM 913 C CA . TYR B 1 17 ? -16.859 10.734 -3.676 1 45.06 17 TYR B CA 1
ATOM 914 C C . TYR B 1 17 ? -15.688 9.82 -4.027 1 45.06 17 TYR B C 1
ATOM 916 O O . TYR B 1 17 ? -14.531 10.227 -3.922 1 45.06 17 TYR B O 1
ATOM 924 N N . GLN B 1 18 ? -15.805 8.594 -4.684 1 46.31 18 GLN B N 1
ATOM 925 C CA . GLN B 1 18 ? -14.609 7.809 -4.988 1 46.31 18 GLN B CA 1
ATOM 926 C C . GLN B 1 18 ? -13.883 8.359 -6.211 1 46.31 18 GLN B C 1
ATOM 928 O O . GLN B 1 18 ? -12.656 8.391 -6.25 1 46.31 18 GLN B O 1
ATOM 933 N N . VAL B 1 19 ? -14.555 8.773 -7.258 1 48 19 VAL B N 1
ATOM 934 C CA . VAL B 1 19 ? -13.953 9.305 -8.477 1 48 19 VAL B CA 1
ATOM 935 C C . VAL B 1 19 ? -13.078 10.508 -8.141 1 48 19 VAL B C 1
ATOM 937 O O . VAL B 1 19 ? -12.008 10.688 -8.719 1 48 19 VAL B O 1
ATOM 940 N N . ALA B 1 20 ? -13.891 11.367 -7.336 1 47.59 20 ALA B N 1
ATOM 941 C CA . ALA B 1 20 ? -13.188 12.547 -6.824 1 47.59 20 ALA B CA 1
ATOM 942 C C . ALA B 1 20 ? -11.977 12.141 -5.988 1 47.59 20 ALA B C 1
ATOM 944 O O . ALA B 1 20 ? -10.953 12.828 -6 1 47.59 20 ALA B O 1
ATOM 945 N N . GLN B 1 21 ? -12.164 11.203 -4.984 1 47.34 21 GLN B N 1
ATOM 946 C CA . GLN B 1 21 ? -11.016 10.609 -4.301 1 47.34 21 GLN B CA 1
ATOM 947 C C . GLN B 1 21 ? -10.07 9.945 -5.293 1 47.34 21 GLN B C 1
ATOM 949 O O . GLN B 1 21 ? -8.875 9.805 -5.023 1 47.34 21 GLN B O 1
ATOM 954 N N . LYS B 1 22 ? -10.273 9.469 -6.602 1 44.19 22 LYS B N 1
ATOM 955 C CA . LYS B 1 22 ? -9.727 9.086 -7.898 1 44.19 22 LYS B CA 1
ATOM 956 C C . LYS B 1 22 ? -8.633 10.055 -8.344 1 44.19 22 LYS B C 1
ATOM 958 O O . LYS B 1 22 ? -7.605 9.633 -8.883 1 44.19 22 LYS B O 1
ATOM 963 N N . ILE B 1 23 ? -8.984 11.492 -8.758 1 50.25 23 ILE B N 1
ATOM 964 C CA . ILE B 1 23 ? -7.883 12.141 -9.453 1 50.25 23 ILE B CA 1
ATOM 965 C C . ILE B 1 23 ? -6.637 12.125 -8.57 1 50.25 23 ILE B C 1
ATOM 967 O O . ILE B 1 23 ? -6.527 12.914 -7.625 1 50.25 23 ILE B O 1
ATOM 971 N N . GLN B 1 24 ? -6.582 11.172 -7.93 1 47.81 24 GLN B N 1
ATOM 972 C CA . GLN B 1 24 ? -5.465 10.648 -7.152 1 47.81 24 GLN B CA 1
ATOM 973 C C . GLN B 1 24 ? -4.133 10.945 -7.832 1 47.81 24 GLN B C 1
ATOM 975 O O . GLN B 1 24 ? -3.945 10.641 -9.008 1 47.81 24 GLN B O 1
ATOM 980 N N . GLU B 1 25 ? -3.723 12.078 -7.387 1 53.47 25 GLU B N 1
ATOM 981 C CA . GLU B 1 25 ? -2.346 12.352 -7.793 1 53.47 25 GLU B CA 1
ATOM 982 C C . GLU B 1 25 ? -1.45 11.141 -7.555 1 53.47 25 GLU B C 1
ATOM 984 O O . GLU B 1 25 ? -1.388 10.617 -6.438 1 53.47 25 GLU B O 1
ATOM 989 N N . ILE B 1 26 ? -1.457 10.336 -8.555 1 57.56 26 ILE B N 1
ATOM 990 C CA . ILE B 1 26 ? -0.457 9.281 -8.414 1 57.56 26 ILE B CA 1
ATOM 991 C C . ILE B 1 26 ? 0.934 9.906 -8.305 1 57.56 26 ILE B C 1
ATOM 993 O O . ILE B 1 26 ? 1.373 10.625 -9.203 1 57.56 26 ILE B O 1
ATOM 997 N N . ARG B 1 27 ? 1.303 9.906 -6.988 1 63.5 27 ARG B N 1
ATOM 998 C CA . ARG B 1 27 ? 2.666 10.367 -6.754 1 63.5 27 ARG B CA 1
ATOM 999 C C . ARG B 1 27 ? 3.66 9.219 -6.848 1 63.5 27 ARG B C 1
ATOM 1001 O O . ARG B 1 27 ? 3.295 8.055 -6.633 1 63.5 27 ARG B O 1
ATOM 1008 N N . GLN B 1 28 ? 4.727 9.516 -7.398 1 63.38 28 GLN B N 1
ATOM 1009 C CA . GLN B 1 28 ? 5.758 8.5 -7.586 1 63.38 28 GLN B CA 1
ATOM 1010 C C . GLN B 1 28 ? 6.449 8.172 -6.266 1 63.38 28 GLN B C 1
ATOM 1012 O O . GLN B 1 28 ? 6.992 7.078 -6.102 1 63.38 28 GLN B O 1
ATOM 1017 N N . GLU B 1 29 ? 6.363 9.234 -5.344 1 68.88 29 GLU B N 1
ATOM 1018 C CA . GLU B 1 29 ? 7.07 9.008 -4.09 1 68.88 29 GLU B CA 1
ATOM 1019 C C . GLU B 1 29 ? 6.137 9.172 -2.893 1 68.88 29 GLU B C 1
ATOM 1021 O O . GLU B 1 29 ? 5.34 10.109 -2.842 1 68.88 29 GLU B O 1
ATOM 1026 N N . LEU B 1 30 ? 6.145 8.07 -2.178 1 72.81 30 LEU B N 1
ATOM 1027 C CA . LEU B 1 30 ? 5.398 8.148 -0.927 1 72.81 30 LEU B CA 1
ATOM 1028 C C . LEU B 1 30 ? 6.094 9.078 0.061 1 72.81 30 LEU B C 1
ATOM 1030 O O . LEU B 1 30 ? 7.086 8.703 0.686 1 72.81 30 LEU B O 1
ATOM 1034 N N . LEU B 1 31 ? 5.695 10.336 0.066 1 81.06 31 LEU B N 1
ATOM 1035 C CA . LEU B 1 31 ? 6.18 11.297 1.052 1 81.06 31 LEU B CA 1
ATOM 1036 C C . LEU B 1 31 ? 5.199 11.422 2.211 1 81.06 31 LEU B C 1
ATOM 1038 O O . LEU B 1 31 ? 4.188 12.117 2.1 1 81.06 31 LEU B O 1
ATOM 1042 N N . LEU B 1 32 ? 5.504 10.766 3.318 1 91.44 32 LEU B N 1
ATOM 1043 C CA . LEU B 1 32 ? 4.648 10.734 4.5 1 91.44 32 LEU B CA 1
ATOM 1044 C C . LEU B 1 32 ? 4.441 12.141 5.059 1 91.44 32 LEU B C 1
ATOM 1046 O O . LEU B 1 32 ? 3.35 12.469 5.531 1 91.44 32 LEU B O 1
ATOM 1050 N N . SER B 1 33 ? 5.531 12.93 4.855 1 92.44 33 SER B N 1
ATOM 1051 C CA . SER B 1 33 ? 5.445 14.297 5.363 1 92.44 33 SER B CA 1
ATOM 1052 C C . SER B 1 33 ? 4.312 15.07 4.688 1 92.44 33 SER B C 1
ATOM 1054 O O . SER B 1 33 ? 3.646 15.883 5.328 1 92.44 33 SER B O 1
ATOM 1056 N N . LYS B 1 34 ? 4.098 14.781 3.4 1 90.12 34 LYS B N 1
ATOM 1057 C CA . LYS B 1 34 ? 3.047 15.484 2.668 1 90.12 34 LYS B CA 1
ATOM 1058 C C . LYS B 1 34 ? 1.666 15.117 3.205 1 90.12 34 LYS B C 1
ATOM 1060 O O . LYS B 1 34 ? 0.758 15.953 3.213 1 90.12 34 LYS B O 1
ATOM 1065 N N . LEU B 1 35 ? 1.476 13.93 3.641 1 91.19 35 LEU B N 1
ATOM 1066 C CA . LEU B 1 35 ? 0.219 13.5 4.246 1 91.19 35 LEU B CA 1
ATOM 1067 C C . LEU B 1 35 ? -0.046 14.258 5.543 1 91.19 35 LEU B C 1
ATOM 1069 O O . LEU B 1 35 ? -1.161 14.727 5.773 1 91.19 35 LEU B O 1
ATOM 1073 N N . ARG B 1 36 ? 1.015 14.25 6.312 1 94.56 36 ARG B N 1
ATOM 1074 C CA . ARG B 1 36 ? 0.913 14.969 7.578 1 94.56 36 ARG B CA 1
ATOM 1075 C C . ARG B 1 36 ? 0.59 16.438 7.352 1 94.56 36 ARG B C 1
ATOM 1077 O O . ARG B 1 36 ? -0.266 17 8.039 1 94.56 36 ARG B O 1
ATOM 1084 N N . GLU B 1 37 ? 1.291 17.078 6.387 1 93.31 37 GLU B N 1
ATOM 1085 C CA . GLU B 1 37 ? 1.122 18.5 6.082 1 93.31 37 GLU B CA 1
ATOM 1086 C C . GLU B 1 37 ? -0.28 18.781 5.551 1 93.31 37 GLU B C 1
ATOM 1088 O O . GLU B 1 37 ? -0.833 19.859 5.793 1 93.31 37 GLU B O 1
ATOM 1093 N N . GLU B 1 38 ? -0.837 17.812 4.828 1 89.94 38 GLU B N 1
ATOM 1094 C CA . GLU B 1 38 ? -2.199 17.953 4.32 1 89.94 38 GLU B CA 1
ATOM 1095 C C . GLU B 1 38 ? -3.199 18.125 5.461 1 89.94 38 GLU B C 1
ATOM 1097 O O . GLU B 1 38 ? -4.246 18.75 5.289 1 89.94 38 GLU B O 1
ATOM 1102 N N . LEU B 1 39 ? -2.889 17.609 6.602 1 93.81 39 LEU B N 1
ATOM 1103 C CA . LEU B 1 39 ? -3.768 17.688 7.762 1 93.81 39 LEU B CA 1
ATOM 1104 C C . LEU B 1 39 ? -3.312 18.797 8.711 1 93.81 39 LEU B C 1
ATOM 1106 O O . LEU B 1 39 ? -3.828 18.906 9.828 1 93.81 39 LEU B O 1
ATOM 1110 N N . ASN B 1 40 ? -2.256 19.531 8.344 1 95.44 40 ASN B N 1
ATOM 1111 C CA . ASN B 1 40 ? -1.695 20.641 9.109 1 95.44 40 ASN B CA 1
ATOM 1112 C C . ASN B 1 40 ? -1.173 20.172 10.469 1 95.44 40 ASN B C 1
ATOM 1114 O O . ASN B 1 40 ? -1.375 20.844 11.477 1 95.44 40 ASN B O 1
ATOM 1118 N N . LEU B 1 41 ? -0.615 19.062 10.5 1 95.88 41 LEU B N 1
ATOM 1119 C CA . LEU B 1 41 ? -0.01 18.531 11.719 1 95.88 41 LEU B CA 1
ATOM 1120 C C . LEU B 1 41 ? 1.503 18.719 11.703 1 95.88 41 LEU B C 1
ATOM 1122 O O . LEU B 1 41 ? 2.141 18.562 10.656 1 95.88 41 LEU B O 1
ATOM 1126 N N . SER B 1 42 ? 2.027 19.094 12.836 1 97.19 42 SER B N 1
ATOM 1127 C CA . SER B 1 42 ? 3.48 19.109 12.977 1 97.19 42 SER B CA 1
ATOM 1128 C C . SER B 1 42 ? 4.012 17.703 13.258 1 97.19 42 SER B C 1
ATOM 1130 O O . SER B 1 42 ? 3.246 16.797 13.594 1 97.19 42 SER B O 1
ATOM 1132 N N . GLN B 1 43 ? 5.371 17.547 13.031 1 97.12 43 GLN B N 1
ATOM 1133 C CA . GLN B 1 43 ? 5.977 16.266 13.367 1 97.12 43 GLN B CA 1
ATOM 1134 C C . GLN B 1 43 ? 5.785 15.93 14.844 1 97.12 43 GLN B C 1
ATOM 1136 O O . GLN B 1 43 ? 5.512 14.781 15.195 1 97.12 43 GLN B O 1
ATOM 1141 N N . THR B 1 44 ? 5.848 16.984 15.688 1 97.75 44 THR B N 1
ATOM 1142 C CA . THR B 1 44 ? 5.719 16.812 17.125 1 97.75 44 THR B CA 1
ATOM 1143 C C . THR B 1 44 ? 4.312 16.344 17.484 1 97.75 44 THR B C 1
ATOM 1145 O O . THR B 1 44 ? 4.145 15.414 18.281 1 97.75 44 THR B O 1
ATOM 1148 N N . GLU B 1 45 ? 3.35 16.922 16.938 1 97.5 45 GLU B N 1
ATOM 1149 C CA . GLU B 1 45 ? 1.962 16.562 17.219 1 97.5 45 GLU B CA 1
ATOM 1150 C C . GLU B 1 45 ? 1.661 15.133 16.781 1 97.5 45 GLU B C 1
ATOM 1152 O O . GLU B 1 45 ? 1.041 14.367 17.516 1 97.5 45 GLU B O 1
ATOM 1157 N N . LEU B 1 46 ? 2.066 14.781 15.617 1 97.44 46 LEU B N 1
ATOM 1158 C CA . LEU B 1 46 ? 1.821 13.438 15.117 1 97.44 46 LEU B CA 1
ATOM 1159 C C . LEU B 1 46 ? 2.594 12.406 15.938 1 97.44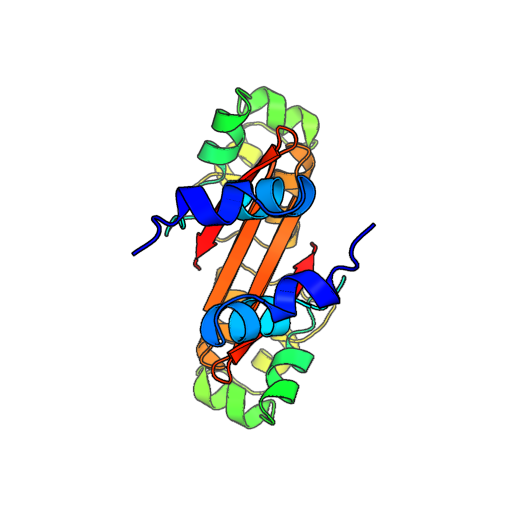 46 LEU B C 1
ATOM 1161 O O . LEU B 1 46 ? 2.068 11.336 16.25 1 97.44 46 LEU B O 1
ATOM 1165 N N . ALA B 1 47 ? 3.857 12.727 16.266 1 97.75 47 ALA B N 1
ATOM 1166 C CA . ALA B 1 47 ? 4.676 11.828 17.078 1 97.75 47 ALA B CA 1
ATOM 1167 C C . ALA B 1 47 ? 3.984 11.508 18.406 1 97.75 47 ALA B C 1
ATOM 1169 O O . ALA B 1 47 ? 3.963 10.352 18.828 1 97.75 47 ALA B O 1
ATOM 1170 N N . ARG B 1 48 ? 3.432 12.477 18.953 1 97.12 48 ARG B N 1
ATOM 1171 C CA . ARG B 1 48 ? 2.701 12.297 20.203 1 97.12 48 ARG B CA 1
ATOM 1172 C C . ARG B 1 48 ? 1.491 11.391 20 1 97.12 48 ARG B C 1
ATOM 1174 O O . ARG B 1 48 ? 1.236 10.5 20.828 1 97.12 48 ARG B O 1
ATOM 1181 N N . THR B 1 49 ? 0.822 11.594 18.938 1 95.5 49 THR B N 1
ATOM 1182 C CA . THR B 1 49 ? -0.389 10.836 18.641 1 95.5 49 THR B CA 1
ATOM 1183 C C . THR B 1 49 ? -0.073 9.352 18.484 1 95.5 49 THR B C 1
ATOM 1185 O O . THR B 1 49 ? -0.833 8.492 18.938 1 95.5 49 THR B O 1
ATOM 1188 N N . ILE B 1 50 ? 1.049 9.055 17.859 1 94.94 50 ILE B N 1
ATOM 1189 C CA . ILE B 1 50 ? 1.35 7.664 17.547 1 94.94 50 ILE B CA 1
ATOM 1190 C C . ILE B 1 50 ? 2.264 7.082 18.625 1 94.94 50 ILE B C 1
ATOM 1192 O O . ILE B 1 50 ? 2.576 5.887 18.594 1 94.94 50 ILE B O 1
ATOM 1196 N N . GLY B 1 51 ? 2.688 7.855 19.531 1 96.56 51 GLY B N 1
ATOM 1197 C CA . GLY B 1 51 ? 3.418 7.379 20.703 1 96.56 51 GLY B CA 1
ATOM 1198 C C . GLY B 1 51 ? 4.898 7.168 20.422 1 96.56 51 GLY B C 1
ATOM 1199 O O . GLY B 1 51 ? 5.484 6.191 20.891 1 96.56 51 GLY B O 1
ATOM 1200 N N . VAL B 1 52 ? 5.477 7.98 19.625 1 96.81 52 VAL B N 1
ATOM 1201 C CA . VAL B 1 52 ? 6.906 7.918 19.359 1 96.81 52 VAL B CA 1
ATOM 1202 C C . VAL B 1 52 ? 7.531 9.297 19.578 1 96.81 52 VAL B C 1
ATOM 1204 O O . VAL B 1 52 ? 6.824 10.273 19.812 1 96.81 52 VAL B O 1
ATOM 1207 N N . SER B 1 53 ? 8.898 9.359 19.531 1 97.62 53 SER B N 1
ATOM 1208 C CA . SER B 1 53 ? 9.586 10.648 19.641 1 97.62 53 SER B CA 1
ATOM 1209 C C . SER B 1 53 ? 9.57 11.383 18.297 1 97.62 53 SER B C 1
ATOM 1211 O O . SER B 1 53 ? 9.391 10.766 17.25 1 97.62 53 SER B O 1
ATOM 1213 N N . GLN B 1 54 ? 9.703 12.703 18.406 1 97.5 54 GLN B N 1
ATOM 1214 C CA . GLN B 1 54 ? 9.758 13.516 17.188 1 97.5 54 GLN B CA 1
ATOM 1215 C C . GLN B 1 54 ? 10.891 13.062 16.281 1 97.5 54 GLN B C 1
ATOM 1217 O O . GLN B 1 54 ? 10.703 12.945 15.062 1 97.5 54 GLN B O 1
ATOM 1222 N N . PRO B 1 55 ? 12.078 12.703 16.812 1 97.62 55 PRO B N 1
ATOM 1223 C CA . PRO B 1 55 ? 13.141 12.227 15.914 1 97.62 55 PRO B CA 1
ATOM 1224 C C . PRO B 1 55 ? 12.781 10.914 15.219 1 97.62 55 PRO B C 1
ATOM 1226 O O . PRO B 1 55 ? 13.125 10.719 14.055 1 97.62 55 PRO B O 1
ATOM 1229 N N . THR B 1 56 ? 12.078 10.062 15.93 1 96.25 56 THR B N 1
ATOM 1230 C CA . THR B 1 56 ? 11.625 8.805 15.344 1 96.25 56 THR B CA 1
ATOM 1231 C C . THR B 1 56 ? 10.648 9.055 14.203 1 96.25 56 THR B C 1
ATOM 1233 O O . THR B 1 56 ? 10.742 8.438 13.148 1 96.25 56 THR B O 1
ATOM 1236 N N . LEU B 1 57 ? 9.719 9.953 14.453 1 97.12 57 LEU B N 1
ATOM 1237 C CA . LEU B 1 57 ? 8.758 10.32 13.414 1 97.12 57 LEU B CA 1
ATOM 1238 C C . LEU B 1 57 ? 9.469 10.922 12.203 1 97.12 57 LEU B C 1
ATOM 1240 O O . LEU B 1 57 ? 9.133 10.609 11.062 1 97.12 57 LEU B O 1
ATOM 1244 N N . ALA B 1 58 ? 10.406 11.812 12.484 1 96.06 58 ALA B N 1
ATOM 1245 C CA . ALA B 1 58 ? 11.18 12.445 11.414 1 96.06 58 ALA B CA 1
ATOM 1246 C C . ALA B 1 58 ? 11.883 11.406 10.555 1 96.06 58 ALA B C 1
ATOM 1248 O O . ALA B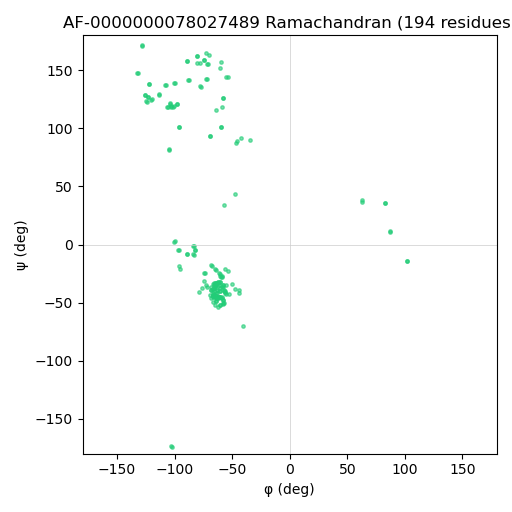 1 58 ? 11.914 11.523 9.328 1 96.06 58 ALA B O 1
ATOM 1249 N N . LYS B 1 59 ? 12.398 10.359 11.156 1 95.06 59 LYS B N 1
ATOM 1250 C CA . LYS B 1 59 ? 13.047 9.273 10.438 1 95.06 59 LYS B CA 1
ATOM 1251 C C . LYS B 1 59 ? 12.055 8.516 9.562 1 95.06 59 LYS B C 1
ATOM 1253 O O . LYS B 1 59 ? 12.383 8.133 8.438 1 95.06 59 LYS B O 1
ATOM 1258 N N . MET B 1 60 ? 10.875 8.359 10.07 1 93.94 60 MET B N 1
ATOM 1259 C CA . MET B 1 60 ? 9.812 7.691 9.32 1 93.94 60 MET B CA 1
ATOM 1260 C C . MET B 1 60 ? 9.477 8.461 8.047 1 93.94 60 MET B C 1
ATOM 1262 O O . MET B 1 60 ? 9.18 7.863 7.016 1 93.94 60 MET B O 1
ATOM 1266 N N . GLU B 1 61 ? 9.602 9.727 8.102 1 94 61 GLU B N 1
ATOM 1267 C CA . GLU B 1 61 ? 9.188 10.586 6.996 1 94 61 GLU B CA 1
ATOM 1268 C C . GLU B 1 61 ? 10.328 10.797 6.004 1 94 61 GLU B C 1
ATOM 1270 O O . GLU B 1 61 ? 10.133 11.398 4.949 1 94 61 GLU B O 1
ATOM 1275 N N . ASN B 1 62 ? 11.492 10.305 6.43 1 91.81 62 ASN B N 1
ATOM 1276 C CA . ASN B 1 62 ? 12.625 10.406 5.516 1 91.81 62 ASN B CA 1
ATOM 1277 C C . ASN B 1 62 ? 12.336 9.711 4.188 1 91.81 62 ASN B C 1
ATOM 1279 O O . ASN B 1 62 ? 11.961 8.531 4.164 1 91.81 62 ASN B O 1
ATOM 1283 N N . PRO B 1 63 ? 12.492 10.422 3.074 1 84.88 63 PRO B N 1
ATOM 1284 C CA . PRO B 1 63 ? 12.219 9.836 1.759 1 84.88 63 PRO B CA 1
ATOM 1285 C C . PRO B 1 63 ? 13.102 8.625 1.452 1 84.88 63 PRO B C 1
ATOM 1287 O O . PRO B 1 63 ? 12.734 7.793 0.62 1 84.88 63 PRO B O 1
ATOM 1290 N N . GLU B 1 64 ? 14.203 8.602 2.066 1 85.88 64 GLU B N 1
ATOM 1291 C CA . GLU B 1 64 ? 15.125 7.496 1.835 1 85.88 64 GLU B CA 1
ATOM 1292 C C . GLU B 1 64 ? 14.75 6.277 2.674 1 85.88 64 GLU B C 1
ATOM 1294 O O . GLU B 1 64 ? 15.32 5.199 2.502 1 85.88 64 GLU B O 1
ATOM 1299 N N . ASN B 1 65 ? 13.711 6.504 3.523 1 87.69 65 ASN B N 1
ATOM 1300 C CA . ASN B 1 65 ? 13.289 5.402 4.383 1 87.69 65 ASN B CA 1
ATOM 1301 C C . ASN B 1 65 ? 12.453 4.383 3.613 1 87.69 65 ASN B C 1
ATOM 1303 O O . ASN B 1 65 ? 11.703 4.746 2.703 1 87.69 65 ASN B O 1
ATOM 1307 N N . ASP B 1 66 ? 12.68 3.156 3.789 1 91.38 66 ASP B N 1
ATOM 1308 C CA . ASP B 1 66 ? 11.891 2.035 3.287 1 91.38 66 ASP B CA 1
ATOM 1309 C C . ASP B 1 66 ? 11.062 1.401 4.406 1 91.38 66 ASP B C 1
ATOM 1311 O O . ASP B 1 66 ? 11.461 0.381 4.973 1 91.38 66 ASP B O 1
ATOM 1315 N N . PRO B 1 67 ? 9.93 2.105 4.598 1 93.19 67 PRO B N 1
ATOM 1316 C CA . PRO B 1 67 ? 9.172 1.644 5.762 1 93.19 67 PRO B CA 1
ATOM 1317 C C . PRO B 1 67 ? 8.516 0.286 5.535 1 93.19 67 PRO B C 1
ATOM 1319 O O . PRO B 1 67 ? 8.242 -0.09 4.395 1 93.19 67 PRO B O 1
ATOM 1322 N N . ARG B 1 68 ? 8.281 -0.406 6.707 1 94.31 68 ARG B N 1
ATOM 1323 C CA . ARG B 1 68 ? 7.461 -1.612 6.695 1 94.31 68 ARG B CA 1
ATOM 1324 C C . ARG B 1 68 ? 5.984 -1.268 6.543 1 94.31 68 ARG B C 1
ATOM 1326 O O . ARG B 1 68 ? 5.578 -0.13 6.789 1 94.31 68 ARG B O 1
ATOM 1333 N N . LEU B 1 69 ? 5.277 -2.236 6.109 1 93.38 69 LEU B N 1
ATOM 1334 C CA . LEU B 1 69 ? 3.834 -2.047 5.996 1 93.38 69 LEU B CA 1
ATOM 1335 C C . LEU B 1 69 ? 3.229 -1.684 7.348 1 93.38 69 LEU B C 1
ATOM 1337 O O . LEU B 1 69 ? 2.318 -0.854 7.422 1 93.38 69 LEU B O 1
ATOM 1341 N N . SER B 1 70 ? 3.775 -2.25 8.398 1 93.31 70 SER B N 1
ATOM 1342 C CA . SER B 1 70 ? 3.291 -1.957 9.742 1 93.31 70 SER B CA 1
ATOM 1343 C C . SER B 1 70 ? 3.566 -0.506 10.125 1 93.31 70 SER B C 1
ATOM 1345 O O . SER B 1 70 ? 2.742 0.134 10.781 1 93.31 70 SER B O 1
ATOM 1347 N N . THR B 1 71 ? 4.723 -0.018 9.727 1 93.81 71 THR B N 1
ATOM 1348 C CA . THR B 1 71 ? 5.094 1.363 10.008 1 93.81 71 THR B CA 1
ATOM 1349 C C . THR B 1 71 ? 4.188 2.334 9.258 1 93.81 71 THR B C 1
ATOM 1351 O O . THR B 1 71 ? 3.701 3.311 9.836 1 93.81 71 THR B O 1
ATOM 1354 N N . LEU B 1 72 ? 3.961 1.999 8.016 1 94 72 LEU B N 1
ATOM 1355 C CA . LEU B 1 72 ? 3.059 2.814 7.211 1 94 72 LEU B CA 1
ATOM 1356 C C . LEU B 1 72 ? 1.658 2.832 7.812 1 94 72 LEU B C 1
ATOM 1358 O O . LEU B 1 72 ? 1.037 3.893 7.918 1 94 72 LEU B O 1
ATOM 1362 N N . LYS B 1 73 ? 1.218 1.721 8.188 1 93.5 73 LYS B N 1
ATOM 1363 C CA . LYS B 1 73 ? -0.092 1.606 8.82 1 93.5 73 LYS B CA 1
ATOM 1364 C C . LYS B 1 73 ? -0.172 2.469 10.078 1 93.5 73 LYS B C 1
ATOM 1366 O O . LYS B 1 73 ? -1.13 3.225 10.258 1 93.5 73 LYS B O 1
ATOM 1371 N N . ARG B 1 74 ? 0.824 2.34 10.852 1 94.62 74 ARG B N 1
ATOM 1372 C CA . ARG B 1 74 ? 0.868 3.092 12.102 1 94.62 74 ARG B CA 1
ATOM 1373 C C . ARG B 1 74 ? 0.857 4.594 11.836 1 94.62 74 ARG B C 1
ATOM 1375 O O . ARG B 1 74 ? 0.118 5.34 12.484 1 94.62 74 ARG B O 1
ATOM 1382 N N . TYR B 1 75 ? 1.665 4.934 10.906 1 95.88 75 TYR B N 1
ATOM 1383 C CA . TYR B 1 75 ? 1.762 6.348 10.562 1 95.88 75 TYR B CA 1
ATOM 1384 C C . TYR B 1 75 ? 0.418 6.887 10.086 1 95.88 75 TYR B C 1
ATOM 1386 O O . TYR B 1 75 ? -0.068 7.898 10.594 1 95.88 75 TYR B O 1
ATOM 1394 N N . VAL B 1 76 ? -0.181 6.25 9.156 1 95.69 76 VAL B N 1
ATOM 1395 C CA . VAL B 1 76 ? -1.416 6.727 8.547 1 95.69 76 VAL B CA 1
ATOM 1396 C C . VAL B 1 76 ? -2.557 6.66 9.555 1 95.69 76 VAL B C 1
ATOM 1398 O O . VAL B 1 76 ? -3.406 7.551 9.602 1 95.69 76 VAL B O 1
ATOM 1401 N N . THR B 1 77 ? -2.551 5.574 10.352 1 95 77 THR B N 1
ATOM 1402 C CA . THR B 1 77 ? -3.557 5.484 11.406 1 95 77 THR B CA 1
ATOM 1403 C C . THR B 1 77 ? -3.422 6.645 12.383 1 95 77 THR B C 1
ATOM 1405 O O . THR B 1 77 ? -4.426 7.195 12.844 1 95 77 THR B O 1
ATOM 1408 N N . GLY B 1 78 ? -2.189 6.945 12.648 1 95.56 78 GLY B N 1
ATOM 1409 C CA . GLY B 1 78 ? -1.937 8.094 13.5 1 95.56 78 GLY B CA 1
ATOM 1410 C C . GLY B 1 78 ? -2.504 9.391 12.945 1 95.56 78 GLY B C 1
ATOM 1411 O O . GLY B 1 78 ? -2.859 10.297 13.703 1 95.56 78 GLY B O 1
ATOM 1412 N N . LEU B 1 79 ? -2.625 9.484 11.648 1 96.25 79 LEU B N 1
ATOM 1413 C CA . LEU B 1 79 ? -3.213 10.633 10.969 1 96.25 79 LEU B CA 1
ATOM 1414 C C . LEU B 1 79 ? -4.734 10.539 10.945 1 96.25 79 LEU B C 1
ATOM 1416 O O . LEU B 1 79 ? -5.418 11.477 10.531 1 96.25 79 LEU B O 1
ATOM 1420 N N . GLY B 1 80 ? -5.23 9.359 11.375 1 95.56 80 GLY B N 1
ATOM 1421 C CA . GLY B 1 80 ? -6.664 9.125 11.32 1 95.56 80 GLY B CA 1
ATOM 1422 C C . GLY B 1 80 ? -7.125 8.57 9.984 1 95.56 80 GLY B C 1
ATOM 1423 O O . GLY B 1 80 ? -8.32 8.547 9.695 1 95.56 80 GLY B O 1
ATOM 1424 N N . GLY B 1 81 ? -6.184 8.172 9.18 1 94.19 81 GLY B N 1
ATOM 1425 C CA . GLY B 1 81 ? -6.516 7.699 7.844 1 94.19 81 GLY B CA 1
ATOM 1426 C C . GLY B 1 81 ? -6.477 6.188 7.727 1 94.19 81 GLY B C 1
ATOM 1427 O O . GLY B 1 81 ? -6.426 5.48 8.734 1 94.19 81 GLY B O 1
ATOM 1428 N N . LYS B 1 82 ? -6.645 5.746 6.461 1 91.25 82 LYS B N 1
ATOM 1429 C CA . LYS B 1 82 ? -6.598 4.332 6.109 1 91.25 82 LYS B CA 1
ATOM 1430 C C . LYS B 1 82 ? -5.707 4.094 4.895 1 91.25 82 LYS B C 1
ATOM 1432 O O . LYS B 1 82 ? -5.555 4.98 4.047 1 91.25 82 LYS B O 1
ATOM 1437 N N . VAL B 1 83 ? -5.121 2.961 4.938 1 91.75 83 VAL B N 1
ATOM 1438 C CA . VAL B 1 83 ? -4.242 2.605 3.828 1 91.75 83 VAL B CA 1
ATOM 1439 C C . VAL B 1 83 ? -4.84 1.432 3.055 1 91.75 83 VAL B C 1
ATOM 1441 O O . VAL B 1 83 ? -5.215 0.417 3.646 1 91.75 83 VAL B O 1
ATOM 1444 N N . ILE B 1 84 ? -4.93 1.591 1.793 1 89 84 ILE B N 1
ATOM 1445 C CA . ILE B 1 84 ? -5.344 0.518 0.896 1 89 84 ILE B CA 1
ATOM 1446 C C . ILE B 1 84 ? -4.23 0.221 -0.105 1 89 84 ILE B C 1
ATOM 1448 O O . ILE B 1 84 ? -3.699 1.135 -0.741 1 89 84 ILE B O 1
ATOM 1452 N N . ILE B 1 85 ? -3.881 -0.989 -0.11 1 90.69 85 ILE B N 1
ATOM 1453 C CA . ILE B 1 85 ? -2.887 -1.425 -1.084 1 90.69 85 ILE B CA 1
ATOM 1454 C C . ILE B 1 85 ? -3.578 -2.129 -2.248 1 90.69 85 ILE B C 1
ATOM 1456 O O . ILE B 1 85 ? -4.246 -3.148 -2.057 1 90.69 85 ILE B O 1
ATOM 1460 N N . ASP B 1 86 ? -3.42 -1.577 -3.389 1 87.94 86 ASP B N 1
ATOM 1461 C CA . ASP B 1 86 ? -3.986 -2.17 -4.594 1 87.94 86 ASP B CA 1
ATOM 1462 C C . ASP B 1 86 ? -2.9 -2.814 -5.453 1 87.94 86 ASP B C 1
ATOM 1464 O O . ASP B 1 86 ? -1.947 -2.148 -5.863 1 87.94 86 ASP B O 1
ATOM 1468 N N . VAL B 1 87 ? -3.043 -4.062 -5.617 1 91 87 VAL B N 1
ATOM 1469 C CA . VAL B 1 87 ? -2.117 -4.789 -6.48 1 91 87 VAL B CA 1
ATOM 1470 C C . VAL B 1 87 ? -2.793 -5.105 -7.812 1 91 87 VAL B C 1
ATOM 1472 O O . VAL B 1 87 ? -3.84 -5.758 -7.844 1 91 87 VAL B O 1
ATOM 1475 N N . ILE B 1 88 ? -2.174 -4.613 -8.852 1 88.69 88 ILE B N 1
ATOM 1476 C CA . ILE B 1 88 ? -2.678 -4.871 -10.195 1 88.69 88 ILE B CA 1
ATOM 1477 C C . ILE B 1 88 ? -1.825 -5.941 -10.867 1 88.69 88 ILE B C 1
ATOM 1479 O O . ILE B 1 88 ? -0.62 -5.758 -11.055 1 88.69 88 ILE B O 1
ATOM 1483 N N . LEU B 1 89 ? -2.49 -6.98 -11.172 1 90.88 89 LEU B N 1
ATOM 1484 C CA . LEU B 1 89 ? -1.776 -8.094 -11.781 1 90.88 89 LEU B CA 1
ATOM 1485 C C . LEU B 1 89 ? -1.743 -7.949 -13.305 1 90.88 89 LEU B C 1
ATOM 1487 O O . LEU B 1 89 ? -2.516 -7.172 -13.875 1 90.88 89 LEU B O 1
ATOM 1491 N N . PRO B 1 90 ? -0.8 -8.586 -13.969 1 90.69 90 PRO B N 1
ATOM 1492 C CA . PRO B 1 90 ? -0.673 -8.445 -15.422 1 90.69 90 PRO B CA 1
ATOM 1493 C C . PRO B 1 90 ? -1.888 -8.984 -16.172 1 90.69 90 PRO B C 1
ATOM 1495 O O . PRO B 1 90 ? -2.141 -8.578 -17.312 1 90.69 90 PRO B O 1
ATOM 1498 N N . ASN B 1 91 ? -2.633 -9.836 -15.57 1 87.38 91 ASN B N 1
ATOM 1499 C CA . ASN B 1 91 ? -3.812 -10.391 -16.234 1 87.38 91 ASN B CA 1
ATOM 1500 C C . ASN B 1 91 ? -5.016 -9.461 -16.094 1 87.38 91 ASN B C 1
ATOM 1502 O O . ASN B 1 91 ? -6.109 -9.789 -16.547 1 87.38 91 ASN B O 1
ATOM 1506 N N . GLY B 1 92 ? -4.812 -8.375 -15.406 1 82.06 92 GLY B N 1
ATOM 1507 C CA . GLY B 1 92 ? -5.871 -7.387 -15.297 1 82.06 92 GLY B CA 1
ATOM 1508 C C . GLY B 1 92 ? -6.598 -7.438 -13.961 1 82.06 92 GLY B C 1
ATOM 1509 O O . GLY B 1 92 ? -7.359 -6.527 -13.633 1 82.06 92 GLY B O 1
ATOM 1510 N N . LYS B 1 93 ? -6.398 -8.453 -13.289 1 82.75 93 LYS B N 1
ATOM 1511 C CA . LYS B 1 93 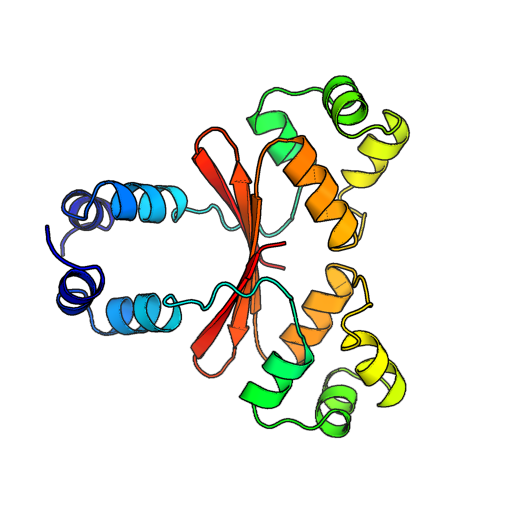? -7.031 -8.57 -11.977 1 82.75 93 LYS B CA 1
ATOM 1512 C C . LYS B 1 93 ? -6.379 -7.633 -10.969 1 82.75 93 LYS B C 1
ATOM 1514 O O . LYS B 1 93 ? -5.172 -7.402 -11.016 1 82.75 93 LYS B O 1
ATOM 1519 N N . SER B 1 94 ? -7.215 -7.082 -10.117 1 84.94 94 SER B N 1
ATOM 1520 C CA . SER B 1 94 ? -6.723 -6.242 -9.031 1 84.94 94 SER B CA 1
ATOM 1521 C C . SER B 1 94 ? -7.164 -6.781 -7.672 1 84.94 94 SER B C 1
ATOM 1523 O O . SER B 1 94 ? -8.281 -7.277 -7.527 1 84.94 94 SER B O 1
ATOM 1525 N N . VAL B 1 95 ? -6.266 -6.734 -6.797 1 86.06 95 VAL B N 1
ATOM 1526 C CA . VAL B 1 95 ? -6.539 -7.168 -5.434 1 86.06 95 VAL B CA 1
ATOM 1527 C C . VAL B 1 95 ? -6.234 -6.035 -4.457 1 86.06 95 VAL B C 1
ATOM 1529 O O . VAL B 1 95 ? -5.145 -5.457 -4.488 1 86.06 95 VAL B O 1
ATOM 1532 N N . ALA B 1 96 ? -7.246 -5.758 -3.633 1 86.56 96 ALA B N 1
ATOM 1533 C CA . ALA B 1 96 ? -7.074 -4.68 -2.662 1 86.56 96 ALA B CA 1
ATOM 1534 C C . ALA B 1 96 ? -6.93 -5.23 -1.248 1 86.56 96 ALA B C 1
ATOM 1536 O O . ALA B 1 96 ? -7.617 -6.184 -0.874 1 86.56 96 ALA B O 1
ATOM 1537 N N . PHE B 1 97 ? -5.969 -4.582 -0.589 1 87.06 97 PHE B N 1
ATOM 1538 C CA . PHE B 1 97 ? -5.734 -4.941 0.804 1 87.06 97 PHE B CA 1
ATOM 1539 C C . PHE B 1 97 ? -5.801 -3.709 1.699 1 87.06 97 PHE B C 1
ATOM 1541 O O . PHE B 1 97 ? -5.188 -2.684 1.399 1 87.06 97 PHE B O 1
ATOM 1548 N N . GLN B 1 98 ? -6.602 -3.887 2.713 1 86.06 98 GLN B N 1
ATOM 1549 C CA . GLN B 1 98 ? -6.598 -2.816 3.705 1 86.06 98 GLN B CA 1
ATOM 1550 C C . GLN B 1 98 ? -5.699 -3.164 4.887 1 86.06 98 GLN B C 1
ATOM 1552 O O . GLN B 1 98 ? -5.867 -4.211 5.516 1 86.06 98 GLN B O 1
ATOM 1557 N N . LEU B 1 99 ? -4.746 -2.234 5.016 1 83.25 99 LEU B N 1
ATOM 1558 C CA . LEU B 1 99 ? -3.857 -2.461 6.148 1 83.25 99 LEU B CA 1
ATOM 1559 C C . LEU B 1 99 ? -4.551 -2.109 7.461 1 83.25 99 LEU B C 1
ATOM 1561 O O . LEU B 1 99 ? -5.395 -1.212 7.504 1 83.25 99 LEU B O 1
#

InterPro domains:
  IPR001387 Cro/C1-type, helix-turn-helix domain [PF01381] (33-80)
  IPR001387 Cro/C1-type, helix-turn-helix domain [PS50943] (32-88)
  IPR001387 Cro/C1-type, helix-turn-helix domain [SM00530] (31-86)
  IPR001387 Cro/C1-type, helix-turn-helix domain [cd00093] (32-80)
  IPR010982 Lambda repressor-like, DNA-binding domain superfamily [G3DSA:1.10.260.40] (14-84)
  IPR010982 Lambda repressor-like, DNA-binding domain superfamily [SSF47413] (31-85)

Foldseek 3Di:
DDDPVVVLVVDDPVSVVVVVVVVPPPDPFDQLVVVCVVLPHDLCRLCVLLVHHSVVSVQLRPRVDDDDPVSVQSSQVSVVHWDKDWDADPVGDIDIDTD/DDDPVVVLVVDPPVSVVVVVVVVPPPDPFDQLVVVCVVLPHDLCRLCVLLVHHSVVSVQLRPRVDDDDPVSVQSSQVSVVHWDKDWDADPVGDIDIDTD

Secondary structure (DSSP, 8-state):
---HHHHHTTS-HHHHHHHHHHS--EESS--HHHHHHHTT--HHHHHHHHT--HHHHHHHT-TT---BHHHHHHHHHHTT-EEEEEEEPTTS-EEEEE-/---HHHHHTTS-HHHHHHHHHHS--EESS--HHHHHHHTT--HHHHHHHHT--HHHHHHHT-TT---BHHHHHHHHHHTT-EEEEEEE-TTS-EEEEE-

pLDDT: mean 79.92, std 19.88, range [29.88, 97.75]

Nearest PDB structures (foldseek):
  3f52-assembly1_E  TM=8.494E-01  e=1.865E-02  Corynebacterium glutamicum
  2b5a-assembly1_A  TM=8.526E-01  e=2.258E-02  [Bacillus] caldolyticus
  3f51-assembly1_A  TM=8.186E-01  e=2.258E-02  Corynebacterium glutamicum
  3f52-assembly1_A  TM=8.780E-01  e=4.275E-02  Corynebacterium glutamicum
  4yba-assembly1_A  TM=6.031E-01  e=7.633E-03  Klebsiella pneumoniae

Sequence (198 aa):
MSTYKELLAQESPEIQYQVAQKIQEIRQELLLSKLREELNLSQTELARTIGVSQPTLAKMENPENDPRLSTLKRYVTGLGGKVIIDVILPNGKSVAFQLMSTYKELLAQESPEIQYQVAQKIQEIRQELLLSKLREELNLSQTELARTIGVSQPTLAKMENPENDPRLSTLKRYVTGLGGKVIIDVILPNGKSVAFQL

Radius of gyration: 18.38 Å; Cα contacts (8 Å, |Δi|>4): 281; chains: 2; bounding box: 48×42×47 Å

Solvent-accessible surface area (backbone atoms only — not comparable to full-atom values): 10769 Å² total; per-residue (Å²): 132,84,54,76,64,65,64,43,67,75,44,56,69,69,53,30,51,52,48,59,31,46,74,32,57,70,31,74,63,76,47,55,53,56,58,39,50,75,72,71,46,51,62,58,59,46,12,58,66,60,68,50,50,46,70,56,42,52,51,67,38,34,75,86,49,70,53,30,52,63,53,50,42,47,53,38,44,47,66,55,26,48,44,35,39,35,37,36,40,67,88,60,50,38,44,27,23,39,104,131,85,55,77,66,67,64,44,68,75,47,56,70,69,53,29,51,48,53,61,34,49,77,29,57,68,31,75,62,79,50,54,52,57,58,40,50,73,70,71,48,50,64,58,57,46,12,57,65,60,69,49,48,46,68,57,44,52,52,67,38,34,75,87,49,69,53,29,52,63,53,51,42,48,54,38,44,47,67,56,26,45,43,35,40,35,38,35,40,70,89,58,47,36,45,26,23,41,105